Protein AF-A0A8T2SNK1-F1 (afdb_monomer)

Nearest PDB structures (foldseek):
  3zx2-assembly2_D  TM=5.899E-01  e=2.547E-01  Rattus norvegicus
  8pk6-assembly1_A  TM=2.567E-01  e=1.407E+00  Homo sapiens

Foldseek 3Di:
DPPPLQQAFLQAEEEAEDEQFDADPVRHFDADPVRHTHGDDLVRVLVSVLVVLVVQLVPDDPSHPHAHEYAYEYEDLVRCVPDPVLVVNLVSLVVVCVVCVPRHHYDSPQRYAYAYPVDVVSCCSVVVVVVVVSVV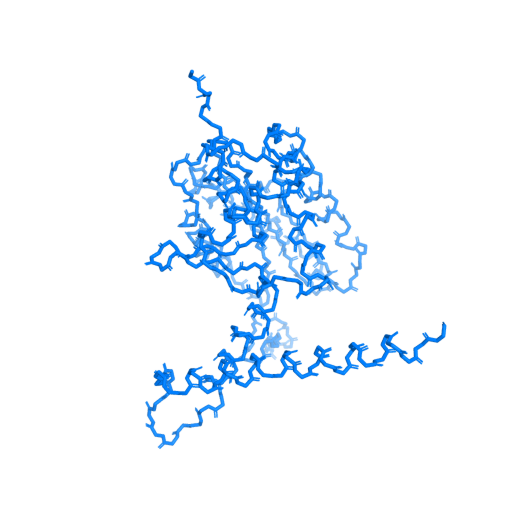SVVPDDPVVVLLVVLLVVLVVCVVVVVDDQKDALVVSVVVQCVPPVNNDDPVCSVSSVSNCCSVVCWPADPVRRMIRRCSVCCVCQVVVVVVVVLVPPDDDPPCRPDDDPVNSVVSVVVVVVVVVVVVVVVVVVVVVDD

Sequence (275 aa):
MLPDMCNRAISPLFLFVWCPFRLDNAGRIITGENGRRVLKTKDEFSGDLRYWLRFVASKASPSESFKPKVFLAITRKDLLCNHNISMWLRSDLEKIHREFKDHVELDVEKGVFEVNATRPKSMALLTSYIFSVARTILDAAPLESKICEKVRRFLETSSSLHQVPPIIHKQELQRILSTEESLLLPRDTFDAVAKCLVNSGDIIFYVSVELVVRDVQWFGNKIMGDLLHFNVQCDASDGSKGVFTAVDLAKLLEEHVNQRKTSLRSMFIRRELSP

Organism: Ceratopteris richardii (NCBI:txid49495)

pLDDT: mean 77.5, std 15.72, range [27.5, 97.12]

Radius of gyration: 23.53 Å; Cα contacts (8 Å, |Δi|>4): 261; chains: 1; bounding box: 63×48×64 Å

Mean predicted aligned error: 11.84 Å

Secondary structure (DSSP, 8-state):
----TT--PPPPEEEEEE-SB-B-TTSPBPB-TTSPBPBPPHHHHHHHHHHHHHHHHHHS-TT-SSPPEEEEEE--GGGSTT--HHHHTHHHHHHHHHHHTTT-EE-TTTSEEE--TT-HHHHHHHHHHHHHHHHHHHHT--TTHHHHHHHHHHHHHHHHTT-S-SEEEHHHHHHHHHH-TTT---GGGHHHHHHHHHHTTS-EEEGGGTEEE--HHHIIIIIIHHHHHHHHHS-TTSS-TTPPPHHHHHHHHHHHHHHHHHHHHHHHHHHHT--

Structure (mmCIF, N/CA/C/O backbone):
data_AF-A0A8T2SNK1-F1
#
_entry.id   AF-A0A8T2SNK1-F1
#
loop_
_atom_site.group_PDB
_atom_site.id
_atom_site.type_symbol
_atom_site.label_atom_id
_atom_site.label_alt_id
_atom_site.label_comp_id
_atom_site.label_asym_id
_atom_site.label_entity_id
_atom_site.label_seq_id
_atom_site.pdbx_PDB_ins_code
_atom_site.Cartn_x
_atom_site.Cartn_y
_atom_site.Cartn_z
_atom_site.occupancy
_atom_site.B_iso_or_equiv
_atom_site.auth_seq_id
_atom_site.auth_comp_id
_atom_site.auth_asym_i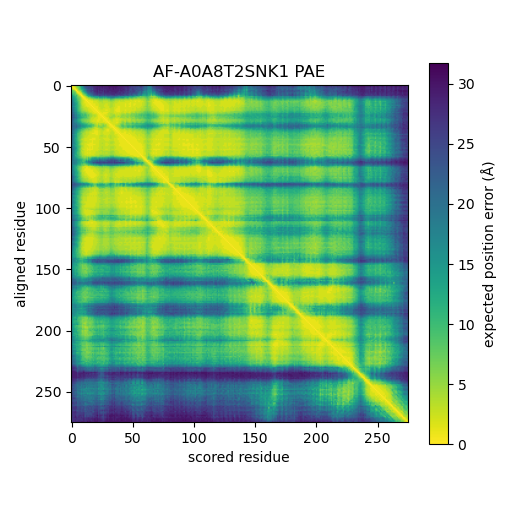d
_atom_site.auth_atom_id
_atom_site.pdbx_PDB_model_num
ATOM 1 N N . MET A 1 1 ? -34.699 3.102 12.367 1.00 27.50 1 MET A N 1
ATOM 2 C CA . MET A 1 1 ? -33.919 2.558 11.237 1.00 27.50 1 MET A CA 1
ATOM 3 C C . MET A 1 1 ? -32.677 3.414 11.096 1.00 27.50 1 MET A C 1
ATOM 5 O O . MET A 1 1 ? -32.784 4.537 10.623 1.00 27.50 1 MET A O 1
ATOM 9 N N . LEU A 1 2 ? -31.543 2.947 11.616 1.00 30.16 2 LEU A N 1
ATOM 10 C CA . LEU A 1 2 ? -30.260 3.596 11.357 1.00 30.16 2 LEU A CA 1
ATOM 11 C C . LEU A 1 2 ? -29.881 3.251 9.909 1.00 30.16 2 LEU A C 1
ATOM 13 O O . LEU A 1 2 ? -29.998 2.076 9.547 1.00 30.16 2 LEU A O 1
ATOM 17 N N . PRO A 1 3 ? -29.521 4.228 9.056 1.00 33.16 3 PRO A N 1
ATOM 18 C CA . PRO A 1 3 ? -28.999 3.912 7.733 1.00 33.16 3 PRO A CA 1
ATOM 19 C C . PRO A 1 3 ? -27.762 3.029 7.900 1.00 33.16 3 PRO A C 1
ATOM 21 O O . PRO A 1 3 ? -27.127 3.056 8.941 1.00 33.16 3 PRO A O 1
ATOM 24 N N . ASP A 1 4 ? -27.451 2.222 6.900 1.00 37.41 4 ASP A N 1
ATOM 25 C CA . ASP A 1 4 ? -26.331 1.281 6.866 1.00 37.41 4 ASP A CA 1
ATOM 26 C C . ASP A 1 4 ? -24.973 2.007 7.081 1.00 37.41 4 ASP A C 1
ATOM 28 O O . ASP A 1 4 ? -24.289 2.399 6.133 1.00 37.41 4 ASP A O 1
ATOM 32 N N . MET A 1 5 ? -24.624 2.274 8.352 1.00 39.91 5 MET A N 1
ATOM 33 C CA . MET A 1 5 ? -23.594 3.240 8.798 1.00 39.91 5 MET A CA 1
ATOM 34 C C . MET A 1 5 ? -22.154 2.787 8.501 1.00 39.91 5 MET A C 1
ATOM 36 O O . MET A 1 5 ? -21.199 3.518 8.748 1.00 39.91 5 MET A O 1
ATOM 40 N N . CYS A 1 6 ? -21.978 1.579 7.960 1.00 40.00 6 CYS A N 1
ATOM 41 C CA . CYS A 1 6 ? -20.679 0.943 7.725 1.00 40.00 6 CYS A CA 1
ATOM 42 C C . CYS A 1 6 ? -20.370 0.638 6.263 1.00 40.00 6 CYS A C 1
ATOM 44 O O . CYS A 1 6 ? -19.358 -0.020 5.990 1.00 40.00 6 CYS A O 1
ATOM 46 N N . ASN A 1 7 ? -21.232 1.058 5.336 1.00 40.38 7 ASN A N 1
ATOM 47 C CA . ASN A 1 7 ? -21.134 0.626 3.943 1.00 40.38 7 ASN A CA 1
ATOM 48 C C . ASN A 1 7 ? -20.358 1.587 3.028 1.00 40.38 7 ASN A C 1
ATOM 50 O O . ASN A 1 7 ? -20.244 1.356 1.825 1.00 40.38 7 ASN A O 1
ATOM 54 N N . ARG A 1 8 ? -19.776 2.653 3.590 1.00 50.19 8 ARG A N 1
ATOM 55 C CA . ARG A 1 8 ? -18.857 3.545 2.870 1.00 50.19 8 ARG A CA 1
ATOM 56 C C . ARG A 1 8 ? -17.451 3.410 3.434 1.00 50.19 8 ARG A C 1
ATOM 58 O O . ARG A 1 8 ? -16.983 4.254 4.192 1.00 50.19 8 ARG A O 1
ATOM 65 N N . ALA A 1 9 ? -16.800 2.308 3.079 1.00 54.44 9 ALA A N 1
ATOM 66 C CA . ALA A 1 9 ? -15.366 2.172 3.262 1.00 54.44 9 ALA A CA 1
ATOM 67 C C . ALA A 1 9 ? -14.635 3.252 2.450 1.00 54.44 9 ALA A C 1
ATOM 69 O O . ALA A 1 9 ? -14.995 3.545 1.309 1.00 54.44 9 ALA A O 1
ATOM 70 N N . ILE A 1 10 ? -13.618 3.856 3.060 1.00 63.34 10 ILE A N 1
ATOM 71 C CA . ILE A 1 10 ? -12.670 4.743 2.387 1.00 63.34 10 ILE A CA 1
ATOM 72 C C . ILE A 1 10 ? -11.923 3.890 1.362 1.00 63.34 10 ILE A C 1
ATOM 74 O O . ILE A 1 10 ? -11.318 2.887 1.730 1.00 63.34 10 ILE A O 1
ATOM 78 N N . SER A 1 11 ? -11.966 4.283 0.087 1.00 71.94 11 SER A N 1
ATOM 79 C CA . SER A 1 11 ? -11.238 3.582 -0.974 1.00 71.94 11 SER A CA 1
ATOM 80 C C . SER A 1 11 ? -9.748 3.503 -0.616 1.00 71.94 11 SER A C 1
ATOM 82 O O . SER A 1 11 ? -9.101 4.554 -0.539 1.00 71.94 11 SER A O 1
ATOM 84 N N . PRO A 1 12 ? -9.171 2.303 -0.426 1.00 79.12 12 PRO A N 1
ATOM 85 C CA . PRO A 1 12 ? -7.768 2.187 -0.071 1.00 79.12 12 PRO A CA 1
ATOM 86 C C . PRO A 1 12 ? -6.890 2.655 -1.235 1.00 79.12 12 PRO A C 1
ATOM 88 O O . PRO A 1 12 ? -7.201 2.429 -2.411 1.00 79.12 12 PRO A O 1
ATOM 91 N N . LEU A 1 13 ? -5.794 3.330 -0.890 1.00 86.56 13 LEU A N 1
ATOM 92 C CA . LEU A 1 13 ? -4.789 3.806 -1.833 1.00 86.56 13 LEU A CA 1
ATOM 93 C C . LEU A 1 13 ? -3.578 2.881 -1.790 1.00 86.56 13 LEU A C 1
ATOM 95 O O . LEU A 1 13 ? -3.013 2.646 -0.723 1.00 86.56 13 LEU A O 1
ATOM 99 N N . PHE A 1 14 ? -3.137 2.417 -2.951 1.00 89.94 14 PHE A N 1
ATOM 100 C CA . PHE A 1 14 ? -1.938 1.604 -3.077 1.00 89.94 14 PHE A CA 1
ATOM 101 C C . PHE A 1 14 ? -0.948 2.229 -4.061 1.00 89.94 14 PHE A C 1
ATOM 103 O O . PHE A 1 14 ? -1.326 2.775 -5.097 1.00 89.94 14 PHE A O 1
ATOM 110 N N . LEU A 1 15 ? 0.343 2.115 -3.749 1.00 93.00 15 LEU A N 1
ATOM 111 C CA . LEU A 1 15 ? 1.436 2.564 -4.607 1.00 93.00 15 LEU A CA 1
ATOM 112 C C . LEU A 1 15 ? 2.274 1.358 -5.033 1.00 93.00 15 LEU A C 1
ATOM 114 O O . LEU A 1 15 ? 2.971 0.758 -4.216 1.00 93.00 15 LEU A O 1
ATOM 118 N N . PHE A 1 16 ? 2.230 1.023 -6.318 1.00 94.62 16 PHE A N 1
ATOM 119 C CA . PHE A 1 16 ? 3.108 0.029 -6.911 1.00 94.62 16 PHE A CA 1
ATOM 120 C C . PHE A 1 16 ? 4.428 0.692 -7.306 1.00 94.62 16 PHE A C 1
ATOM 122 O O . PHE A 1 16 ? 4.487 1.516 -8.220 1.00 94.62 16 PHE A O 1
ATOM 129 N N . VAL A 1 17 ? 5.494 0.346 -6.590 1.00 94.19 17 VAL A N 1
ATOM 130 C CA . VAL A 1 17 ? 6.840 0.870 -6.830 1.00 94.19 17 VAL A CA 1
ATOM 131 C C . VAL A 1 17 ? 7.615 -0.144 -7.656 1.00 94.19 17 VAL A C 1
ATOM 133 O O . VAL A 1 17 ? 7.886 -1.252 -7.197 1.00 94.19 17 VAL A O 1
ATOM 136 N N . TRP A 1 18 ? 7.999 0.239 -8.869 1.00 94.81 18 TRP A N 1
ATOM 137 C CA . TRP A 1 18 ? 8.680 -0.648 -9.801 1.00 94.81 18 TRP A CA 1
ATOM 138 C C . TRP A 1 18 ? 10.069 -0.127 -10.165 1.00 94.81 18 TRP A C 1
ATOM 140 O O . TRP A 1 18 ? 10.272 1.063 -10.419 1.00 94.81 18 TRP A O 1
ATOM 150 N N . CYS A 1 19 ? 11.053 -1.026 -10.182 1.00 93.06 19 CYS A N 1
ATOM 151 C CA . CYS A 1 19 ? 12.404 -0.744 -10.654 1.00 93.06 19 CYS A CA 1
ATOM 152 C C . CYS A 1 19 ? 12.578 -1.348 -12.056 1.00 93.06 19 CYS A C 1
ATOM 154 O O . CYS A 1 19 ? 12.394 -2.559 -12.202 1.00 93.06 19 CYS A O 1
ATOM 156 N N . PRO A 1 20 ? 12.976 -0.552 -13.066 1.00 93.69 20 PRO A N 1
ATOM 157 C CA . PRO A 1 20 ? 13.154 -1.035 -14.434 1.00 93.69 20 PRO A CA 1
ATOM 158 C C . PRO A 1 20 ? 14.404 -1.895 -14.628 1.00 93.69 20 PRO A C 1
ATOM 160 O O . PRO A 1 20 ? 14.591 -2.461 -15.699 1.00 93.69 20 PRO A O 1
ATOM 163 N N . PHE A 1 21 ? 15.275 -1.996 -13.625 1.00 93.62 21 PHE A N 1
ATOM 164 C CA . PHE A 1 21 ? 16.519 -2.754 -13.703 1.00 93.62 21 PHE A CA 1
ATOM 165 C C . PHE A 1 21 ? 16.375 -4.128 -13.052 1.00 93.62 21 PHE A C 1
ATOM 167 O O . PHE A 1 21 ? 15.699 -4.273 -12.029 1.00 93.62 21 PHE A O 1
ATOM 174 N N . ARG A 1 22 ? 17.059 -5.133 -13.606 1.00 94.25 22 ARG A N 1
ATOM 175 C CA . ARG A 1 22 ? 17.221 -6.423 -12.929 1.00 94.25 22 ARG A CA 1
ATOM 176 C C . ARG A 1 22 ? 18.158 -6.273 -11.735 1.00 94.25 22 ARG A C 1
ATOM 178 O O . ARG A 1 22 ? 19.159 -5.557 -11.813 1.00 94.25 22 ARG A O 1
ATOM 185 N N . LEU A 1 23 ? 17.815 -6.950 -10.644 1.00 92.44 23 LEU A N 1
ATOM 186 C CA . LEU A 1 23 ? 18.571 -6.940 -9.397 1.00 92.44 23 LEU A CA 1
ATOM 187 C C . LEU A 1 23 ? 19.158 -8.329 -9.130 1.00 92.44 23 LEU A C 1
ATOM 189 O O . LEU A 1 23 ? 18.532 -9.330 -9.472 1.00 92.44 23 LEU A O 1
ATOM 193 N N . ASP A 1 24 ? 20.348 -8.380 -8.537 1.00 90.94 24 ASP A N 1
ATOM 194 C CA . ASP A 1 24 ? 20.919 -9.612 -7.994 1.00 90.94 24 ASP A CA 1
ATOM 195 C C . ASP A 1 24 ? 20.267 -9.985 -6.647 1.00 90.94 24 ASP A C 1
ATOM 197 O O . ASP A 1 24 ? 19.436 -9.248 -6.108 1.00 90.94 24 ASP A O 1
ATOM 201 N N . ASN A 1 25 ? 20.673 -11.117 -6.066 1.00 85.75 25 ASN A N 1
ATOM 202 C CA . ASN A 1 25 ? 20.153 -11.588 -4.775 1.00 85.75 25 ASN A CA 1
ATOM 203 C C . ASN A 1 25 ? 20.442 -10.628 -3.604 1.00 85.75 25 ASN A C 1
ATOM 205 O O . ASN A 1 25 ? 19.800 -10.726 -2.563 1.00 85.75 25 ASN A O 1
ATOM 209 N N . ALA A 1 26 ? 21.393 -9.705 -3.762 1.00 86.94 26 ALA A N 1
ATOM 210 C CA . ALA A 1 26 ? 21.715 -8.670 -2.783 1.00 86.94 26 ALA A CA 1
ATOM 211 C C . ALA A 1 26 ? 20.980 -7.342 -3.06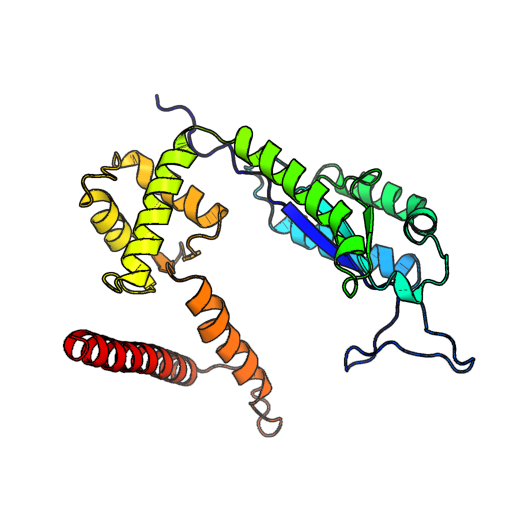5 1.00 86.94 26 ALA A C 1
ATOM 213 O O . ALA A 1 26 ? 21.247 -6.336 -2.408 1.00 86.94 26 ALA A O 1
ATOM 214 N N . GLY A 1 27 ? 20.076 -7.307 -4.051 1.00 85.81 27 GLY A N 1
ATOM 215 C CA . GLY A 1 27 ? 19.309 -6.118 -4.423 1.00 85.81 27 GLY A CA 1
ATOM 216 C C . GLY A 1 27 ? 20.093 -5.087 -5.242 1.00 85.81 27 GLY A C 1
ATOM 217 O O . GLY A 1 27 ? 19.653 -3.942 -5.381 1.00 85.81 27 GLY A O 1
ATOM 218 N N . ARG A 1 28 ? 21.255 -5.448 -5.796 1.00 89.94 28 ARG A N 1
ATOM 219 C CA . ARG A 1 28 ? 22.102 -4.549 -6.597 1.00 89.94 28 ARG A CA 1
ATOM 220 C C . ARG A 1 28 ? 21.751 -4.662 -8.073 1.00 89.94 28 ARG A C 1
ATOM 222 O O . ARG A 1 28 ? 21.433 -5.740 -8.558 1.00 89.94 28 ARG A O 1
ATOM 229 N N . ILE A 1 29 ? 21.840 -3.552 -8.809 1.00 92.19 29 ILE A N 1
ATOM 230 C CA . ILE A 1 29 ? 21.554 -3.547 -10.250 1.00 92.19 29 ILE A CA 1
ATOM 231 C C . ILE A 1 29 ? 22.574 -4.409 -10.997 1.00 92.19 29 ILE A C 1
ATOM 233 O O . ILE A 1 29 ? 23.779 -4.161 -10.918 1.00 92.19 29 ILE A O 1
ATOM 237 N N . ILE A 1 30 ? 22.073 -5.362 -11.780 1.00 93.00 30 ILE A N 1
ATOM 238 C CA . ILE A 1 30 ? 22.888 -6.206 -12.650 1.00 93.00 30 ILE A CA 1
ATOM 239 C C . ILE A 1 30 ? 23.413 -5.377 -13.824 1.00 93.00 30 ILE A C 1
ATOM 241 O O . ILE A 1 30 ? 22.677 -4.622 -14.467 1.00 93.00 30 ILE A O 1
ATOM 245 N N . THR A 1 31 ? 24.697 -5.553 -14.122 1.00 91.88 31 THR A N 1
ATOM 246 C CA . THR A 1 31 ? 25.372 -4.967 -15.284 1.00 91.88 31 THR A CA 1
ATOM 247 C C . THR A 1 31 ? 25.779 -6.099 -16.221 1.00 91.88 31 THR A C 1
ATOM 249 O O . THR A 1 31 ? 26.343 -7.090 -15.768 1.00 91.88 31 THR A O 1
ATOM 252 N N . GLY A 1 32 ? 25.431 -5.986 -17.502 1.00 87.75 32 GLY A N 1
ATOM 253 C CA . GLY A 1 32 ? 25.785 -6.968 -18.523 1.00 87.75 32 GLY A CA 1
ATOM 254 C C . GLY A 1 32 ? 27.250 -6.863 -18.945 1.00 87.75 32 GLY A C 1
ATOM 255 O O . GLY A 1 32 ? 27.949 -5.914 -18.590 1.00 87.75 32 GLY A O 1
ATOM 256 N N . GLU A 1 33 ? 27.698 -7.811 -19.765 1.00 84.38 33 GLU A N 1
ATOM 257 C CA . GLU A 1 33 ? 29.084 -7.900 -20.259 1.00 84.38 33 GLU A CA 1
ATOM 258 C C . GLU A 1 33 ? 29.540 -6.646 -21.022 1.00 84.38 33 GLU A C 1
ATOM 260 O O . GLU A 1 33 ? 30.711 -6.284 -21.011 1.00 84.38 33 GLU A O 1
ATOM 265 N N . ASN A 1 34 ? 28.597 -5.922 -21.628 1.00 85.38 34 ASN A N 1
ATOM 266 C CA . ASN A 1 34 ? 28.836 -4.656 -22.321 1.00 85.38 34 ASN A CA 1
ATOM 267 C C . ASN A 1 34 ? 28.943 -3.433 -21.382 1.00 85.38 34 ASN A C 1
ATOM 269 O O . ASN A 1 34 ? 28.905 -2.295 -21.855 1.00 85.38 34 ASN A O 1
ATOM 273 N N . GLY A 1 35 ? 28.987 -3.641 -20.063 1.00 84.75 35 GLY A N 1
ATOM 274 C CA . GLY A 1 35 ? 29.033 -2.578 -19.056 1.00 84.75 35 GLY A CA 1
ATOM 275 C C . GLY A 1 35 ? 27.718 -1.807 -18.882 1.00 84.75 35 GLY A C 1
ATOM 276 O O . GLY A 1 35 ? 27.666 -0.849 -18.107 1.00 84.75 35 GLY A O 1
ATOM 277 N N . ARG A 1 36 ? 26.637 -2.192 -19.578 1.00 86.19 36 ARG A N 1
ATOM 278 C CA . ARG A 1 36 ? 25.320 -1.547 -19.460 1.00 86.19 36 ARG A CA 1
ATOM 279 C C . ARG A 1 36 ? 24.462 -2.250 -18.420 1.00 86.19 36 ARG A C 1
ATOM 281 O O . ARG A 1 36 ? 24.477 -3.470 -18.289 1.00 86.19 36 ARG A O 1
ATOM 288 N N . ARG A 1 37 ? 23.659 -1.471 -17.698 1.00 90.50 37 ARG A N 1
ATOM 289 C CA . ARG A 1 37 ? 22.681 -2.003 -16.741 1.00 90.50 37 ARG A CA 1
ATOM 290 C C . ARG A 1 37 ? 21.615 -2.807 -17.475 1.00 90.50 37 ARG A C 1
ATOM 292 O O . ARG A 1 37 ? 21.106 -2.362 -18.503 1.00 90.50 37 ARG A O 1
ATOM 299 N N . VAL A 1 38 ? 21.261 -3.963 -16.929 1.00 92.50 38 VAL A N 1
ATOM 300 C CA . VAL A 1 38 ? 20.269 -4.855 -17.533 1.00 92.50 38 VAL A CA 1
ATOM 301 C C . VAL A 1 38 ? 18.866 -4.371 -17.174 1.00 92.50 38 VAL A C 1
ATOM 303 O O . VAL A 1 38 ? 18.501 -4.315 -15.998 1.00 92.50 38 VAL A O 1
ATOM 306 N N . LEU A 1 39 ? 18.085 -4.016 -18.194 1.00 91.75 39 LEU A N 1
ATOM 307 C CA . LEU A 1 39 ? 16.683 -3.634 -18.046 1.00 91.75 39 LEU A CA 1
ATOM 308 C C . LEU A 1 39 ? 15.784 -4.872 -18.009 1.00 91.75 39 LEU A C 1
ATOM 310 O O . LEU A 1 39 ? 16.045 -5.867 -18.687 1.00 91.75 39 LEU A O 1
ATOM 314 N N . LYS A 1 40 ? 14.707 -4.786 -17.232 1.00 94.50 40 LYS A N 1
ATOM 315 C CA . LYS A 1 40 ? 13.579 -5.710 -17.309 1.00 94.50 40 LYS A CA 1
ATOM 316 C C . LYS A 1 40 ? 12.846 -5.519 -18.635 1.00 94.50 40 LYS A C 1
ATOM 318 O O . LYS A 1 40 ? 12.771 -4.415 -19.171 1.00 94.50 40 LYS A O 1
ATOM 323 N N . THR A 1 41 ? 12.284 -6.602 -19.141 1.00 94.06 41 THR A N 1
ATOM 324 C CA . THR A 1 41 ? 11.413 -6.626 -20.318 1.00 94.06 41 THR A CA 1
ATOM 325 C C . THR A 1 41 ? 9.999 -6.127 -19.992 1.00 94.06 41 THR A C 1
ATOM 327 O O . THR A 1 41 ? 9.609 -6.012 -18.826 1.00 94.06 41 THR A O 1
ATOM 330 N N . LYS A 1 42 ? 9.200 -5.858 -21.034 1.00 94.25 42 LYS A N 1
ATOM 331 C CA . LYS A 1 42 ? 7.762 -5.555 -20.899 1.00 94.25 42 LYS A CA 1
ATOM 332 C C . LYS A 1 42 ? 6.980 -6.705 -20.270 1.00 94.25 42 LYS A C 1
ATOM 334 O O . LYS A 1 42 ? 6.049 -6.460 -19.505 1.00 94.25 42 LYS A O 1
ATOM 339 N N . ASP A 1 43 ? 7.372 -7.941 -20.570 1.00 95.50 43 ASP A N 1
ATOM 340 C CA . ASP A 1 43 ? 6.735 -9.135 -20.018 1.00 95.50 43 ASP A CA 1
ATOM 341 C C . ASP A 1 43 ? 7.010 -9.260 -18.520 1.00 95.50 43 ASP A C 1
ATOM 343 O O . ASP A 1 43 ? 6.082 -9.507 -17.753 1.00 95.50 43 ASP A O 1
ATOM 347 N N . GLU A 1 44 ? 8.246 -8.991 -18.083 1.00 96.19 44 GLU A N 1
ATOM 348 C CA . GLU A 1 44 ? 8.593 -8.919 -16.657 1.00 96.19 44 GLU A CA 1
ATOM 349 C C . GLU A 1 44 ? 7.791 -7.824 -15.941 1.00 96.19 44 GLU A C 1
ATOM 351 O O . GLU A 1 44 ? 7.179 -8.093 -14.911 1.00 96.19 44 GLU A O 1
ATOM 356 N N . PHE A 1 45 ? 7.722 -6.611 -16.506 1.00 95.44 45 PHE A N 1
ATOM 357 C CA . PHE A 1 45 ? 6.875 -5.541 -15.962 1.00 95.44 45 PHE A CA 1
ATOM 358 C C . PHE A 1 45 ? 5.414 -5.985 -15.824 1.00 95.44 45 PHE A C 1
ATOM 360 O O . PHE A 1 45 ? 4.794 -5.820 -14.773 1.00 95.44 45 PHE A O 1
ATOM 367 N N . SER A 1 46 ? 4.863 -6.557 -16.893 1.00 96.31 46 SER A N 1
ATOM 368 C CA . SER A 1 46 ? 3.462 -6.951 -16.945 1.00 96.31 46 SER A CA 1
ATOM 369 C C . SER A 1 46 ? 3.155 -8.095 -15.980 1.00 96.31 46 SER A C 1
ATOM 371 O O . SER A 1 46 ? 2.078 -8.121 -15.387 1.00 96.31 46 SER A O 1
ATOM 373 N N . GLY A 1 47 ? 4.083 -9.037 -15.815 1.00 97.12 47 GLY A N 1
ATOM 374 C CA . GLY A 1 47 ? 3.997 -10.109 -14.828 1.00 97.12 47 GLY A CA 1
ATOM 375 C C . GLY A 1 47 ? 3.989 -9.567 -13.401 1.00 97.12 47 GLY A C 1
ATOM 376 O O . GLY 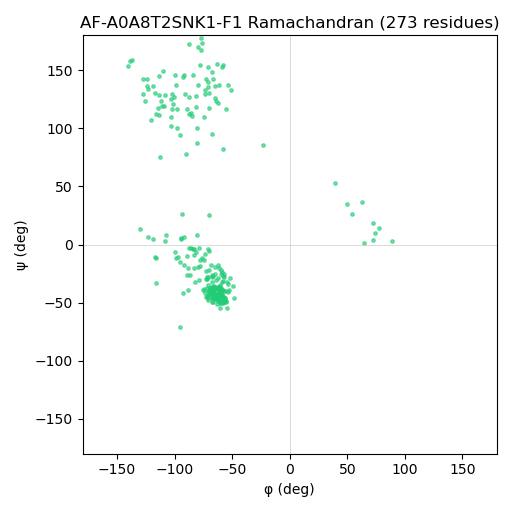A 1 47 ? 3.062 -9.873 -12.647 1.00 97.12 47 GLY A O 1
ATOM 377 N N . ASP A 1 48 ? 4.959 -8.707 -13.071 1.00 95.69 48 ASP A N 1
ATOM 378 C CA . ASP A 1 48 ? 5.084 -8.067 -11.755 1.00 95.69 48 ASP A CA 1
ATOM 379 C C . ASP A 1 48 ? 3.804 -7.289 -11.398 1.00 95.69 48 ASP A C 1
ATOM 381 O O . ASP A 1 48 ? 3.227 -7.473 -10.320 1.00 95.69 48 ASP A O 1
ATOM 385 N N . LEU A 1 49 ? 3.318 -6.449 -12.322 1.00 96.06 49 LEU A N 1
ATOM 386 C CA . LEU A 1 49 ? 2.130 -5.627 -12.096 1.00 96.06 49 LEU A CA 1
ATOM 387 C C . LEU A 1 49 ? 0.868 -6.487 -11.956 1.00 96.06 49 LEU A C 1
ATOM 389 O O . LEU A 1 49 ? 0.108 -6.289 -11.012 1.00 96.06 49 LEU A O 1
ATOM 393 N N . ARG A 1 50 ? 0.639 -7.475 -12.832 1.00 97.06 50 ARG A N 1
ATOM 394 C CA . ARG A 1 50 ? -0.528 -8.373 -12.718 1.00 97.06 50 ARG A CA 1
ATOM 395 C C . ARG A 1 50 ? -0.541 -9.134 -11.403 1.00 97.06 50 ARG A C 1
ATOM 397 O O . ARG A 1 50 ? -1.597 -9.256 -10.786 1.00 97.06 50 ARG A O 1
ATOM 404 N N . TYR A 1 51 ? 0.607 -9.666 -10.991 1.00 96.31 51 TYR A N 1
ATOM 405 C CA . TYR A 1 51 ? 0.727 -10.374 -9.721 1.00 96.31 51 TYR A CA 1
ATOM 406 C C . TYR A 1 51 ? 0.289 -9.476 -8.562 1.00 96.31 51 TYR A C 1
ATOM 408 O O . TYR A 1 51 ? -0.558 -9.857 -7.752 1.00 96.31 51 TYR A O 1
ATOM 416 N N . TRP A 1 52 ? 0.801 -8.249 -8.531 1.00 95.25 52 TRP A N 1
ATOM 417 C CA . TRP A 1 52 ? 0.489 -7.306 -7.470 1.00 95.25 52 TRP A CA 1
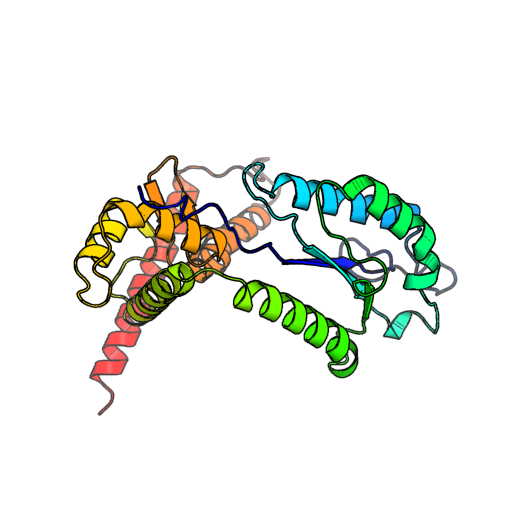ATOM 418 C C . TRP A 1 52 ? -0.968 -6.815 -7.516 1.00 95.25 52 TRP A C 1
ATOM 420 O O . TRP A 1 52 ? -1.618 -6.736 -6.477 1.00 95.25 52 TRP A O 1
ATOM 430 N N . LEU A 1 53 ? -1.538 -6.573 -8.701 1.00 94.56 53 LEU A N 1
ATOM 431 C CA . LEU A 1 53 ? -2.953 -6.203 -8.840 1.00 94.56 53 LEU A CA 1
ATOM 432 C C . LEU A 1 53 ? -3.898 -7.331 -8.410 1.00 94.56 53 LEU A C 1
ATOM 434 O O . LEU A 1 53 ? -4.920 -7.049 -7.789 1.00 94.56 53 LEU A O 1
ATOM 438 N N . ARG A 1 54 ? -3.557 -8.604 -8.666 1.00 94.88 54 ARG A N 1
ATOM 439 C CA . ARG A 1 54 ? -4.310 -9.753 -8.121 1.00 94.88 54 ARG A CA 1
ATOM 440 C C . ARG A 1 54 ? -4.275 -9.765 -6.600 1.00 94.88 54 ARG A C 1
ATOM 442 O O . ARG A 1 54 ? -5.305 -9.999 -5.975 1.00 94.88 54 ARG A O 1
ATOM 449 N N . PHE A 1 55 ? -3.114 -9.482 -6.010 1.00 91.44 55 PHE A N 1
ATOM 450 C CA . PHE A 1 55 ? -2.998 -9.350 -4.563 1.00 91.44 55 PHE A CA 1
ATOM 451 C C . PHE A 1 55 ? -3.893 -8.220 -4.035 1.00 91.44 55 PHE A C 1
ATOM 453 O O . PHE A 1 55 ? -4.703 -8.474 -3.148 1.00 91.44 55 PHE A O 1
ATOM 460 N N . VAL A 1 56 ? -3.827 -7.015 -4.610 1.00 90.19 56 VAL A N 1
ATOM 461 C CA . VAL A 1 56 ? -4.679 -5.884 -4.198 1.00 90.19 56 VAL A CA 1
ATOM 462 C C . VAL A 1 56 ? -6.166 -6.220 -4.340 1.00 90.19 56 VAL A C 1
ATOM 464 O O . VAL A 1 56 ? -6.923 -6.041 -3.389 1.00 90.19 56 VAL A O 1
ATOM 467 N N . ALA A 1 57 ? -6.576 -6.783 -5.479 1.00 89.06 57 ALA A N 1
ATOM 468 C CA . ALA A 1 57 ? -7.954 -7.210 -5.711 1.00 89.06 57 ALA A CA 1
ATOM 469 C C . ALA A 1 57 ? -8.421 -8.262 -4.689 1.00 89.06 57 ALA A C 1
ATOM 471 O O . ALA A 1 57 ? -9.554 -8.200 -4.231 1.00 89.06 57 ALA A O 1
ATOM 472 N N . SER A 1 58 ? -7.545 -9.186 -4.271 1.00 85.50 58 SER A N 1
ATOM 473 C CA . SER A 1 58 ? -7.867 -10.195 -3.246 1.00 85.50 58 SER A CA 1
ATOM 474 C C . SER A 1 58 ? -8.065 -9.621 -1.839 1.00 85.50 58 SER A C 1
ATOM 476 O O . SER A 1 58 ? -8.605 -10.302 -0.969 1.00 85.50 58 SER A O 1
ATOM 478 N N . LYS A 1 59 ? -7.588 -8.395 -1.593 1.00 75.56 59 LYS A N 1
ATOM 479 C CA . LYS A 1 59 ? -7.748 -7.686 -0.317 1.00 75.56 59 LYS A CA 1
ATOM 480 C C . LYS A 1 59 ? -8.922 -6.711 -0.325 1.00 75.56 59 LYS A C 1
ATOM 482 O O . LYS A 1 59 ? -9.291 -6.234 0.742 1.00 75.56 59 LYS A O 1
ATOM 487 N N . ALA A 1 60 ? -9.508 -6.436 -1.489 1.00 71.06 60 ALA A N 1
ATOM 488 C CA . ALA A 1 60 ? -10.738 -5.667 -1.585 1.00 71.06 60 ALA A CA 1
ATOM 489 C C . ALA A 1 60 ? -11.905 -6.498 -1.035 1.00 71.06 60 ALA A C 1
ATOM 491 O O . ALA A 1 60 ? -12.077 -7.659 -1.415 1.00 71.06 60 ALA A O 1
ATOM 492 N N . SER A 1 61 ? -12.712 -5.923 -0.141 1.00 62.53 61 SER A N 1
ATOM 493 C CA . SER A 1 61 ? -13.909 -6.615 0.334 1.00 62.53 61 SER A CA 1
ATOM 494 C C . SER A 1 61 ? -14.985 -6.604 -0.763 1.00 62.53 61 SER A C 1
ATOM 496 O O . SER A 1 61 ? -15.288 -5.534 -1.291 1.00 62.53 61 SER A O 1
ATOM 498 N N . PRO A 1 62 ? -15.641 -7.739 -1.075 1.00 53.25 62 PRO A N 1
ATOM 499 C CA . PRO A 1 62 ? -16.742 -7.790 -2.045 1.00 53.25 62 PRO A CA 1
ATOM 500 C C . PRO A 1 62 ? -17.934 -6.893 -1.680 1.00 53.25 62 PRO A C 1
ATOM 502 O O . PRO A 1 62 ? -18.742 -6.557 -2.539 1.00 53.25 62 PRO A O 1
ATOM 505 N N . SER A 1 63 ? -18.064 -6.538 -0.397 1.00 52.59 63 SER A N 1
ATOM 506 C CA . SER A 1 63 ? -19.131 -5.679 0.121 1.00 52.59 63 SER A CA 1
ATOM 507 C C . SER A 1 63 ? -18.845 -4.184 -0.044 1.00 52.59 63 SER A C 1
ATOM 509 O O . SER A 1 63 ? -19.702 -3.367 0.280 1.00 52.59 63 SER A O 1
ATOM 511 N N . GLU A 1 64 ? -17.630 -3.803 -0.444 1.00 57.25 64 GLU A N 1
ATOM 512 C CA . GLU A 1 64 ? -17.237 -2.401 -0.549 1.00 57.25 64 GLU A CA 1
ATOM 513 C C . GLU A 1 64 ? -17.605 -1.841 -1.922 1.00 57.25 64 GLU A C 1
ATOM 515 O O . GLU A 1 64 ? -17.257 -2.376 -2.969 1.00 57.25 64 GLU A O 1
ATOM 520 N N . SER A 1 65 ? -18.324 -0.721 -1.908 1.00 59.66 65 SER A N 1
ATOM 521 C CA . SER A 1 65 ? -18.800 -0.023 -3.105 1.00 59.66 65 SER A CA 1
ATOM 522 C C . SER A 1 65 ? -17.682 0.660 -3.912 1.00 59.66 65 SER A C 1
ATOM 524 O O . SER A 1 65 ? -17.943 1.171 -5.001 1.00 59.66 65 SER A O 1
ATOM 526 N N . PHE A 1 66 ? -16.438 0.657 -3.417 1.00 69.62 66 PHE A N 1
ATOM 527 C CA . PHE A 1 66 ? -15.304 1.363 -4.011 1.00 69.62 66 PHE A CA 1
ATOM 528 C C . PHE A 1 66 ? -14.146 0.417 -4.332 1.00 69.62 66 PHE A C 1
ATOM 530 O O . PHE A 1 66 ? -13.736 -0.399 -3.511 1.00 69.62 66 PHE A O 1
ATOM 537 N N . LYS A 1 67 ? -13.590 0.561 -5.538 1.00 84.19 67 LYS A N 1
ATOM 538 C CA . LYS A 1 67 ? -12.423 -0.198 -6.000 1.00 84.19 67 LYS A CA 1
ATOM 539 C C . LYS A 1 67 ? -11.146 0.414 -5.415 1.00 84.19 67 LYS A C 1
ATOM 541 O O . LYS A 1 67 ? -11.014 1.635 -5.476 1.00 84.19 67 LYS A O 1
ATOM 546 N N . PRO A 1 68 ? -10.178 -0.385 -4.928 1.00 87.38 68 PRO A N 1
ATOM 547 C CA . PRO A 1 68 ? -8.866 0.124 -4.545 1.00 87.38 68 PRO A CA 1
ATOM 548 C C . PRO A 1 68 ? -8.237 0.965 -5.652 1.00 87.38 68 PRO A C 1
ATOM 550 O O . PRO A 1 68 ? -8.194 0.530 -6.805 1.00 87.38 68 PRO A O 1
ATOM 553 N N . LYS A 1 69 ? -7.706 2.137 -5.302 1.00 89.38 69 LYS A N 1
ATOM 554 C CA . LYS A 1 69 ? -6.991 2.999 -6.248 1.00 89.38 69 LYS A CA 1
ATOM 555 C C . LYS A 1 69 ? -5.510 2.659 -6.230 1.00 89.38 69 LYS A C 1
ATOM 557 O O . LYS A 1 69 ? -4.892 2.607 -5.166 1.00 89.38 69 LYS A O 1
ATOM 562 N N . VAL A 1 70 ? -4.940 2.450 -7.408 1.00 91.81 70 VAL A N 1
ATOM 563 C CA . VAL A 1 70 ? -3.540 2.075 -7.598 1.00 91.81 70 VAL A CA 1
ATOM 564 C C . VAL A 1 70 ? -2.810 3.161 -8.375 1.00 91.81 70 VAL A C 1
ATOM 566 O O . VAL A 1 70 ? -3.229 3.551 -9.464 1.00 91.81 70 VAL A O 1
ATOM 569 N N . PHE A 1 71 ? -1.664 3.580 -7.846 1.00 93.38 71 PHE A N 1
ATOM 570 C CA . PHE A 1 71 ? -0.693 4.430 -8.532 1.00 93.38 71 PHE A CA 1
ATOM 571 C C . PHE A 1 71 ? 0.566 3.628 -8.867 1.00 93.38 71 PHE A C 1
ATOM 573 O O . PHE A 1 71 ? 0.950 2.725 -8.124 1.00 93.38 71 PHE A O 1
ATOM 580 N N . LEU A 1 72 ? 1.242 3.983 -9.954 1.00 94.69 72 LEU A N 1
ATOM 581 C CA . LEU A 1 72 ? 2.495 3.384 -10.400 1.00 94.69 72 LEU A CA 1
ATOM 582 C C . LEU A 1 72 ? 3.635 4.400 -10.268 1.00 94.69 72 LEU A C 1
ATOM 584 O O . LEU A 1 72 ? 3.605 5.470 -10.872 1.00 94.69 72 LEU A O 1
ATOM 588 N N . ALA A 1 73 ? 4.683 4.034 -9.534 1.00 94.31 73 ALA A N 1
ATOM 589 C CA . ALA A 1 73 ? 5.937 4.776 -9.475 1.00 94.31 73 ALA A CA 1
ATOM 590 C C . ALA A 1 73 ? 7.076 3.958 -10.095 1.00 94.31 73 ALA A C 1
ATOM 592 O O . ALA A 1 73 ? 7.522 2.957 -9.536 1.00 94.31 73 ALA A O 1
ATOM 593 N N . ILE A 1 74 ? 7.583 4.413 -11.238 1.00 93.56 74 ILE A N 1
ATOM 594 C CA . ILE A 1 74 ? 8.778 3.885 -11.896 1.00 93.56 74 ILE A CA 1
ATOM 595 C C . ILE A 1 74 ? 9.992 4.590 -11.291 1.00 93.56 74 ILE A C 1
ATOM 597 O O . ILE A 1 74 ? 10.177 5.797 -11.441 1.00 93.56 74 ILE A O 1
ATOM 601 N N . THR A 1 75 ? 10.823 3.841 -10.580 1.00 93.19 75 THR A N 1
ATOM 602 C CA . THR A 1 75 ? 11.972 4.375 -9.839 1.00 93.19 75 THR A CA 1
ATOM 603 C C . THR A 1 75 ? 13.238 4.467 -10.690 1.00 93.19 75 THR A C 1
ATOM 605 O O . THR A 1 75 ? 13.302 3.961 -11.810 1.00 93.19 75 THR A O 1
ATOM 608 N N . ARG A 1 76 ? 14.281 5.094 -10.124 1.00 90.56 76 ARG A N 1
ATOM 609 C CA . ARG A 1 76 ? 15.622 5.224 -10.724 1.00 90.56 76 ARG A CA 1
ATOM 610 C C . ARG A 1 76 ? 15.633 6.023 -12.028 1.00 90.56 76 ARG A C 1
ATOM 612 O O . ARG A 1 76 ? 16.422 5.739 -12.927 1.00 90.56 76 ARG A O 1
ATOM 619 N N . LYS A 1 77 ? 14.797 7.065 -12.113 1.00 89.75 77 LYS A N 1
ATOM 620 C CA . LYS A 1 77 ? 14.764 7.991 -13.259 1.00 89.75 77 LYS A CA 1
ATOM 621 C C . LYS A 1 77 ? 16.127 8.596 -13.602 1.00 89.75 77 LYS A C 1
ATOM 623 O O . LYS A 1 77 ? 16.433 8.803 -14.771 1.00 89.75 77 LYS A O 1
ATOM 628 N N . ASP A 1 78 ? 16.965 8.832 -12.599 1.00 88.88 78 ASP A N 1
ATOM 629 C CA . ASP A 1 78 ? 18.353 9.280 -12.750 1.00 88.88 78 ASP A CA 1
ATOM 630 C C . ASP A 1 78 ? 19.220 8.352 -13.604 1.00 88.88 78 ASP A C 1
ATOM 632 O O . ASP A 1 78 ? 20.191 8.803 -14.205 1.00 88.88 78 ASP A O 1
ATOM 636 N N . LEU A 1 79 ? 18.869 7.070 -13.675 1.00 88.56 79 LEU A N 1
ATOM 637 C CA . LEU A 1 79 ? 19.633 6.054 -14.388 1.00 88.56 79 LEU A CA 1
ATOM 638 C C . LEU A 1 79 ? 19.076 5.730 -15.775 1.00 88.56 79 LEU A C 1
ATOM 640 O O . LEU A 1 79 ? 19.696 4.951 -16.496 1.00 88.56 79 LEU A O 1
ATOM 644 N N . LEU A 1 80 ? 17.919 6.290 -16.133 1.00 84.25 80 LEU A N 1
ATOM 645 C CA . LEU A 1 80 ? 17.203 5.977 -17.369 1.00 84.25 80 LEU A CA 1
ATOM 646 C C . LEU A 1 80 ? 17.668 6.804 -18.578 1.00 84.25 80 LEU A C 1
ATOM 648 O O . LEU A 1 80 ? 17.193 6.556 -19.679 1.00 84.25 80 LEU A O 1
ATOM 652 N N . CYS A 1 81 ? 18.610 7.744 -18.413 1.00 69.56 81 CYS A N 1
ATOM 653 C CA . CYS A 1 81 ? 19.283 8.478 -19.501 1.00 69.56 81 CYS A CA 1
ATOM 654 C C . CYS A 1 81 ? 18.343 8.875 -20.666 1.00 69.56 81 CYS A C 1
ATOM 656 O O . CYS A 1 81 ? 18.615 8.546 -21.817 1.00 69.56 81 CYS A O 1
ATOM 658 N N . ASN A 1 82 ? 17.224 9.543 -20.358 1.00 67.50 82 ASN A N 1
ATOM 659 C CA . ASN A 1 82 ? 16.171 9.994 -21.292 1.00 67.50 82 ASN A CA 1
ATOM 660 C C . ASN A 1 82 ? 15.223 8.922 -21.866 1.00 67.50 82 ASN A C 1
ATOM 662 O O . ASN A 1 82 ? 14.419 9.238 -22.742 1.00 67.50 82 ASN A O 1
ATOM 666 N N . HIS A 1 83 ? 15.242 7.685 -21.370 1.00 78.00 83 HIS A N 1
ATOM 667 C CA . HIS A 1 83 ? 14.200 6.711 -21.699 1.00 78.00 83 HIS A CA 1
ATOM 668 C C . HIS A 1 83 ? 12.891 7.114 -21.025 1.00 78.00 83 HIS A C 1
ATOM 670 O O . HIS A 1 83 ? 12.800 7.135 -19.799 1.00 78.00 83 HIS A O 1
ATOM 676 N N . ASN A 1 84 ? 11.875 7.399 -21.838 1.00 84.62 84 ASN A N 1
ATOM 677 C CA . ASN A 1 84 ? 10.507 7.562 -21.369 1.00 84.62 84 ASN A CA 1
ATOM 678 C C . ASN A 1 84 ? 9.885 6.167 -21.189 1.00 84.62 84 ASN A C 1
ATOM 680 O O . ASN A 1 84 ? 9.310 5.590 -22.117 1.00 84.62 84 ASN A O 1
ATOM 684 N N . ILE A 1 85 ? 10.083 5.591 -20.003 1.00 88.75 85 ILE A N 1
ATOM 685 C CA . ILE A 1 85 ? 9.635 4.235 -19.668 1.00 88.75 85 ILE A CA 1
ATOM 686 C C . ILE A 1 85 ? 8.111 4.177 -19.601 1.00 88.75 85 ILE A C 1
ATOM 688 O O . ILE A 1 85 ? 7.525 3.196 -20.050 1.00 88.75 85 ILE A O 1
ATOM 692 N N . SER A 1 86 ? 7.461 5.232 -19.111 1.00 86.75 86 SER A N 1
ATOM 693 C CA . SER A 1 86 ? 5.997 5.310 -19.082 1.00 86.75 86 SER A CA 1
ATOM 694 C C . SER A 1 86 ? 5.391 5.218 -20.488 1.00 86.75 86 SER A C 1
ATOM 696 O O . SER A 1 86 ? 4.476 4.426 -20.711 1.00 86.75 86 SER A O 1
ATOM 698 N N . MET A 1 87 ? 5.961 5.927 -21.468 1.00 88.62 87 MET A N 1
ATOM 699 C CA . MET A 1 87 ? 5.553 5.828 -22.872 1.00 88.62 87 MET A CA 1
ATOM 700 C C . MET A 1 87 ? 5.844 4.444 -23.457 1.00 88.62 87 MET A C 1
ATOM 702 O O . MET A 1 87 ? 4.997 3.878 -24.147 1.00 88.62 87 MET A O 1
ATOM 706 N N . TRP A 1 88 ? 7.012 3.873 -23.156 1.00 90.19 88 TRP A N 1
ATOM 707 C CA . TRP A 1 88 ? 7.367 2.529 -23.611 1.00 90.19 88 TRP A CA 1
ATOM 708 C C . TRP A 1 88 ? 6.399 1.458 -23.086 1.00 90.19 88 TRP A C 1
ATOM 710 O O . TRP A 1 88 ? 6.061 0.541 -23.832 1.00 90.19 88 TRP A O 1
ATOM 720 N N . LEU A 1 89 ? 5.902 1.585 -21.854 1.00 92.06 89 LEU A N 1
ATOM 721 C CA . LEU A 1 89 ? 4.977 0.636 -21.218 1.00 92.06 89 LEU A CA 1
ATOM 722 C C . LEU A 1 89 ? 3.492 0.908 -21.506 1.00 92.06 89 LEU A C 1
ATOM 724 O O . LEU A 1 89 ? 2.645 0.132 -21.066 1.00 92.06 89 LEU A O 1
ATOM 728 N N . ARG A 1 90 ? 3.150 1.979 -22.235 1.00 91.19 90 ARG A N 1
ATOM 729 C CA . ARG A 1 90 ? 1.765 2.463 -22.367 1.00 91.19 90 ARG A CA 1
ATOM 730 C C . ARG A 1 90 ? 0.784 1.399 -22.863 1.00 91.19 90 ARG A C 1
ATOM 732 O O . ARG A 1 90 ? -0.259 1.200 -22.250 1.00 91.19 90 ARG A O 1
ATOM 739 N N . SER A 1 91 ? 1.121 0.680 -23.933 1.00 92.56 91 SER A N 1
ATOM 740 C CA . SER A 1 91 ? 0.225 -0.336 -24.504 1.00 92.56 91 SER A CA 1
ATOM 741 C C . SER A 1 91 ? -0.035 -1.507 -23.547 1.00 92.56 91 SER A C 1
ATOM 743 O O . SER A 1 91 ? -1.155 -2.017 -23.467 1.00 92.56 91 SER A O 1
ATOM 745 N N . ASP A 1 92 ? 0.987 -1.919 -22.795 1.00 94.31 92 ASP A N 1
ATOM 746 C CA . ASP A 1 92 ? 0.896 -2.975 -21.786 1.00 94.31 92 ASP A CA 1
ATOM 747 C C . ASP A 1 92 ? 0.066 -2.517 -20.581 1.00 94.31 92 ASP A C 1
ATOM 749 O O . ASP A 1 92 ? -0.815 -3.245 -20.119 1.00 94.31 92 ASP A O 1
ATOM 753 N N . LEU A 1 93 ? 0.281 -1.278 -20.132 1.00 94.19 93 LEU A N 1
ATOM 754 C CA . LEU A 1 93 ? -0.505 -0.629 -19.084 1.00 94.19 93 LEU A CA 1
ATOM 755 C C . LEU A 1 93 ? -1.985 -0.528 -19.447 1.00 94.19 93 LEU A C 1
ATOM 757 O O . LEU A 1 93 ? -2.831 -0.901 -18.642 1.00 94.19 93 LEU A O 1
ATOM 761 N N . GLU A 1 94 ? -2.313 -0.092 -20.661 1.00 94.06 94 GLU A N 1
ATOM 762 C CA . GLU A 1 94 ? -3.697 -0.019 -21.137 1.00 94.06 94 GLU A CA 1
ATOM 763 C C . GLU A 1 94 ? -4.352 -1.408 -21.203 1.00 94.06 94 GLU A C 1
ATOM 765 O O . GLU A 1 94 ? -5.528 -1.568 -20.865 1.00 94.06 94 GLU A O 1
ATOM 770 N N . LYS A 1 95 ? -3.597 -2.438 -21.610 1.00 95.62 95 LYS A N 1
ATOM 771 C CA . LYS A 1 95 ? -4.078 -3.827 -21.610 1.00 95.62 95 LYS A CA 1
ATOM 772 C C . LYS A 1 95 ? -4.372 -4.314 -20.191 1.00 95.62 95 LYS A C 1
ATOM 774 O O . LYS A 1 95 ? -5.433 -4.892 -19.968 1.00 95.62 95 LYS A O 1
ATOM 779 N N . ILE A 1 96 ? -3.467 -4.064 -19.248 1.00 96.19 96 ILE A N 1
ATOM 780 C CA . ILE A 1 96 ? -3.632 -4.443 -17.839 1.00 96.19 96 ILE A CA 1
ATOM 781 C C . ILE A 1 96 ? -4.777 -3.651 -17.195 1.00 96.19 96 ILE A C 1
ATOM 783 O O . ILE A 1 96 ? -5.598 -4.231 -16.493 1.00 96.19 96 ILE A O 1
ATOM 787 N N . HIS A 1 97 ? -4.905 -2.356 -17.484 1.00 94.44 97 HIS A N 1
ATOM 788 C CA . HIS A 1 97 ? -6.027 -1.545 -17.015 1.00 94.44 97 HIS A CA 1
ATOM 789 C C . HIS A 1 97 ? -7.367 -2.148 -17.450 1.00 94.44 97 HIS A C 1
ATOM 791 O O . HIS A 1 97 ? -8.251 -2.324 -16.619 1.00 94.44 97 HIS A O 1
ATOM 797 N N . ARG A 1 98 ? -7.508 -2.553 -18.721 1.00 94.81 98 ARG A N 1
ATOM 798 C CA . ARG A 1 98 ? -8.729 -3.227 -19.202 1.00 94.81 98 ARG A CA 1
ATOM 799 C C . ARG A 1 98 ? -8.995 -4.564 -18.509 1.00 94.81 98 ARG A C 1
ATOM 801 O O . ARG A 1 98 ? -10.155 -4.884 -18.282 1.00 94.81 98 ARG A O 1
ATOM 808 N N . GLU A 1 99 ? -7.947 -5.323 -18.195 1.00 95.75 99 GLU A N 1
ATOM 809 C CA . GLU A 1 99 ? -8.034 -6.618 -17.503 1.00 95.75 99 GLU A CA 1
ATOM 810 C C . GLU A 1 99 ? -8.530 -6.467 -16.055 1.00 95.75 99 GLU A C 1
ATOM 812 O O . GLU A 1 99 ? -9.308 -7.292 -15.590 1.00 95.75 99 GLU A O 1
ATOM 817 N N . PHE A 1 100 ? -8.134 -5.396 -15.358 1.00 93.38 100 PHE A N 1
ATOM 818 C CA . PHE A 1 100 ? -8.446 -5.190 -13.937 1.00 93.38 100 PHE A CA 1
ATOM 819 C C . PHE A 1 100 ? -9.477 -4.087 -13.656 1.00 93.38 100 PHE A C 1
ATOM 821 O O . PHE A 1 100 ? -9.776 -3.835 -12.488 1.00 93.38 100 PHE A O 1
ATOM 828 N N . LYS A 1 101 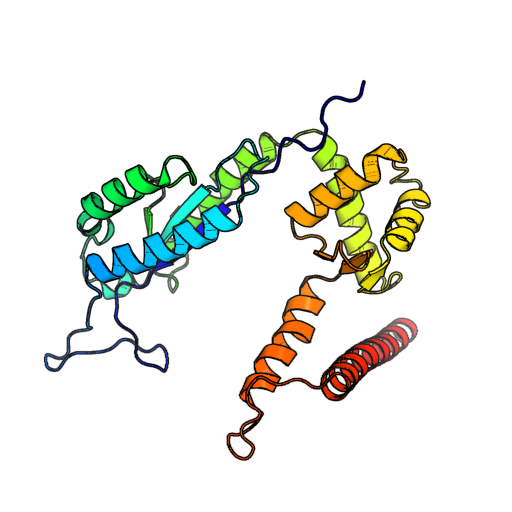? -10.055 -3.455 -14.688 1.00 90.44 101 LYS A N 1
ATOM 829 C CA . LYS A 1 101 ? -10.978 -2.307 -14.567 1.00 90.44 101 LYS A CA 1
ATOM 830 C C . LYS A 1 101 ? -12.142 -2.539 -13.599 1.00 90.44 101 LYS A C 1
ATOM 832 O O . LYS A 1 101 ? -12.661 -1.587 -13.020 1.00 90.44 101 LYS A O 1
ATOM 837 N N . ASP A 1 102 ? -12.573 -3.790 -13.435 1.00 89.31 102 ASP A N 1
ATOM 838 C CA . ASP A 1 102 ? -13.714 -4.173 -12.600 1.00 89.31 102 ASP A CA 1
ATOM 839 C C . ASP A 1 102 ? -13.328 -4.466 -11.145 1.00 89.31 102 ASP A C 1
ATOM 841 O O . ASP A 1 102 ? -14.199 -4.527 -10.283 1.00 89.31 102 ASP A O 1
ATOM 845 N N . HIS A 1 103 ? -12.030 -4.543 -10.848 1.00 88.62 103 HIS A N 1
ATOM 846 C CA . HIS A 1 103 ? -11.505 -4.913 -9.534 1.00 88.62 103 HIS A CA 1
ATOM 847 C C . HIS A 1 103 ? -10.709 -3.794 -8.861 1.00 88.62 103 HIS A C 1
ATOM 849 O O . HIS A 1 103 ? -10.736 -3.678 -7.640 1.00 88.62 103 HIS A O 1
ATOM 855 N N . VAL A 1 104 ? -10.003 -2.968 -9.636 1.00 90.00 104 VAL A N 1
ATOM 856 C CA . VAL A 1 104 ? -9.152 -1.879 -9.134 1.00 90.00 104 VAL A CA 1
ATOM 857 C C . VAL A 1 104 ? -9.283 -0.651 -10.031 1.00 90.00 104 VAL A C 1
ATOM 859 O O . VAL A 1 104 ? -9.565 -0.757 -11.225 1.00 90.00 104 VAL A O 1
ATOM 862 N N . GLU A 1 105 ? -9.051 0.526 -9.469 1.00 90.25 105 GLU A N 1
ATOM 863 C CA . GLU A 1 105 ? -8.953 1.776 -10.212 1.00 90.25 105 GLU A CA 1
ATOM 864 C C . GLU A 1 105 ? -7.474 2.101 -10.453 1.00 90.25 105 GLU A C 1
ATOM 866 O O . GLU A 1 105 ? -6.767 2.578 -9.569 1.00 90.25 105 GLU A O 1
ATOM 871 N N . LEU A 1 106 ? -6.993 1.811 -11.661 1.00 89.38 106 LEU A N 1
ATOM 872 C CA . LEU A 1 106 ? -5.642 2.155 -12.107 1.00 89.38 106 LEU A CA 1
ATOM 873 C C . LEU A 1 106 ? -5.714 3.368 -13.040 1.00 89.38 106 LEU A C 1
ATOM 875 O O . LEU A 1 106 ? -6.188 3.229 -14.168 1.00 89.38 106 LEU A O 1
ATOM 879 N N . ASP A 1 107 ? -5.233 4.533 -12.603 1.00 82.00 107 ASP A N 1
ATOM 880 C CA . ASP A 1 107 ? -5.146 5.720 -13.466 1.00 82.00 107 ASP A CA 1
ATOM 881 C C . ASP A 1 107 ? -3.897 5.619 -14.358 1.00 82.00 107 ASP A C 1
ATOM 883 O O . ASP A 1 107 ? -2.773 5.867 -13.925 1.00 82.00 107 ASP A O 1
ATOM 887 N N . VAL A 1 108 ? -4.084 5.219 -15.615 1.00 82.50 108 VAL A N 1
ATOM 888 C CA . VAL A 1 108 ? -2.979 5.061 -16.576 1.00 82.50 108 VAL A CA 1
ATOM 889 C C . VAL A 1 108 ? -2.482 6.383 -17.168 1.00 82.50 108 VAL A C 1
ATOM 891 O O . VAL A 1 108 ? -1.361 6.423 -17.669 1.00 82.50 108 VAL A O 1
ATOM 894 N N . GLU A 1 109 ? -3.267 7.464 -17.099 1.00 77.62 109 GLU A N 1
ATOM 895 C CA . GLU A 1 109 ? -2.906 8.759 -17.699 1.00 77.62 109 GLU A CA 1
ATOM 896 C C . GLU A 1 109 ? -2.198 9.678 -16.702 1.00 77.62 109 GLU A C 1
ATOM 898 O O . GLU A 1 109 ? -1.230 10.354 -17.049 1.00 77.62 109 GLU A O 1
ATOM 903 N N . LYS A 1 110 ? -2.674 9.720 -15.454 1.00 80.00 110 LYS A N 1
ATOM 904 C CA . LYS A 1 110 ? -2.128 10.585 -14.397 1.00 80.00 110 LYS A CA 1
ATOM 905 C C . LYS A 1 110 ? -1.534 9.807 -13.232 1.00 80.00 110 LYS A C 1
ATOM 907 O O . LYS A 1 110 ? -0.859 10.411 -12.407 1.00 80.00 110 LYS A O 1
ATOM 912 N N . GLY A 1 111 ? -1.756 8.497 -13.157 1.00 79.19 111 GLY A N 1
ATOM 913 C CA . GLY A 1 111 ? -1.277 7.652 -12.064 1.00 79.19 111 GLY A CA 1
ATOM 914 C C . GLY A 1 111 ? 0.085 7.002 -12.303 1.00 79.19 111 GLY A C 1
ATOM 915 O O . GLY A 1 111 ? 0.492 6.188 -11.479 1.00 79.19 111 GLY A O 1
ATOM 916 N N . VAL A 1 112 ? 0.799 7.337 -13.386 1.00 90.94 112 VAL A N 1
ATOM 917 C CA . VAL A 1 112 ? 2.132 6.795 -13.702 1.00 90.94 112 VAL A CA 1
ATOM 918 C C . VAL A 1 112 ? 3.201 7.868 -13.527 1.00 90.94 112 VAL A C 1
ATOM 920 O O . VAL A 1 112 ? 3.207 8.883 -14.221 1.00 90.94 112 VAL A O 1
ATOM 923 N N . PHE A 1 113 ? 4.148 7.625 -12.624 1.00 92.44 113 PHE A N 1
ATOM 924 C CA . PHE A 1 113 ? 5.166 8.597 -12.241 1.00 92.44 113 PHE A CA 1
ATOM 925 C C . PHE A 1 113 ? 6.567 8.024 -12.400 1.00 92.44 113 PHE A C 1
ATOM 927 O O . PHE A 1 113 ? 6.919 7.035 -11.767 1.00 92.44 113 PHE A O 1
ATOM 934 N N . GLU A 1 114 ? 7.412 8.686 -13.183 1.00 92.31 114 GLU A N 1
ATOM 935 C CA . GLU A 1 114 ? 8.845 8.394 -13.208 1.00 92.31 114 GLU A CA 1
ATOM 936 C C . GLU A 1 114 ? 9.561 9.246 -12.163 1.00 92.31 114 GLU A C 1
ATOM 938 O O . GLU A 1 114 ? 9.585 10.479 -12.256 1.00 92.31 114 GLU A O 1
ATOM 943 N N . VAL A 1 115 ? 10.169 8.592 -11.176 1.00 92.62 115 VAL A N 1
ATOM 944 C CA . VAL A 1 115 ? 10.728 9.249 -9.999 1.00 92.62 115 VAL A CA 1
ATOM 945 C C . VAL A 1 115 ? 12.186 8.877 -9.748 1.00 92.62 115 VAL A C 1
ATOM 947 O O . VAL A 1 115 ? 12.627 7.735 -9.899 1.00 92.62 115 VAL A O 1
ATOM 950 N N . ASN A 1 116 ? 12.954 9.870 -9.312 1.00 91.06 116 ASN A N 1
ATOM 951 C CA . ASN A 1 116 ? 14.232 9.671 -8.654 1.00 91.06 116 ASN A CA 1
ATOM 952 C C . ASN A 1 116 ? 14.050 9.895 -7.147 1.00 91.06 116 ASN A C 1
ATOM 954 O O . ASN A 1 116 ? 14.034 11.035 -6.684 1.00 91.06 116 ASN A O 1
ATOM 958 N N . ALA A 1 117 ? 13.975 8.804 -6.386 1.00 86.69 117 ALA A N 1
ATOM 959 C CA . ALA A 1 117 ? 13.802 8.839 -4.935 1.00 86.69 117 ALA A CA 1
ATOM 960 C C . ALA A 1 117 ? 14.954 9.546 -4.189 1.00 86.69 117 ALA A C 1
ATOM 962 O O . ALA A 1 117 ? 14.754 10.027 -3.080 1.00 86.69 117 ALA A O 1
ATOM 963 N N . THR A 1 118 ? 16.139 9.677 -4.801 1.00 85.62 118 THR A N 1
ATOM 964 C CA . THR A 1 118 ? 17.272 10.419 -4.209 1.00 85.62 118 THR A CA 1
ATOM 965 C C . THR A 1 118 ? 17.109 11.938 -4.307 1.00 85.62 118 THR A C 1
ATOM 967 O O . THR A 1 118 ? 17.861 12.686 -3.685 1.00 85.62 118 THR A O 1
ATOM 970 N N . ARG A 1 119 ? 16.136 12.424 -5.090 1.00 87.50 119 ARG A N 1
ATOM 971 C CA . ARG A 1 119 ? 15.872 13.853 -5.284 1.00 87.50 119 ARG A CA 1
ATOM 972 C C . ARG A 1 119 ? 14.448 14.186 -4.838 1.00 87.50 119 ARG A C 1
ATOM 974 O O . ARG A 1 119 ? 13.516 13.926 -5.598 1.00 87.50 119 ARG A O 1
ATOM 981 N N . PRO A 1 120 ? 14.261 14.871 -3.695 1.00 85.25 120 PRO A N 1
ATOM 982 C CA . PRO A 1 120 ? 12.933 15.233 -3.188 1.00 85.25 120 PRO A CA 1
ATOM 983 C C . PRO A 1 120 ? 12.055 15.963 -4.215 1.00 85.25 120 PRO A C 1
ATOM 985 O O . PRO A 1 120 ? 10.876 15.657 -4.362 1.00 85.25 120 PRO A O 1
ATOM 988 N N . LYS A 1 121 ? 12.648 16.858 -5.020 1.00 86.19 121 LYS A N 1
ATOM 989 C CA . LYS A 1 121 ? 11.940 17.561 -6.106 1.00 86.19 121 LYS A CA 1
ATOM 990 C C . LYS A 1 121 ? 11.329 16.613 -7.146 1.00 86.19 121 LYS A C 1
ATOM 992 O O . LYS A 1 121 ? 10.283 16.923 -7.698 1.00 86.19 121 LYS A O 1
ATOM 997 N N . SER A 1 122 ? 11.953 15.460 -7.403 1.00 84.12 122 SER A N 1
ATOM 998 C CA . SER A 1 122 ? 11.420 14.457 -8.333 1.00 84.12 122 SER A CA 1
ATOM 999 C C . SER A 1 122 ? 10.204 13.719 -7.774 1.00 84.12 122 SER A C 1
ATOM 1001 O O . SER A 1 122 ? 9.438 13.170 -8.559 1.00 84.12 122 SER A O 1
ATOM 1003 N N . MET A 1 123 ? 10.044 13.688 -6.450 1.00 89.00 123 MET A N 1
ATOM 1004 C CA . MET A 1 123 ? 8.917 13.048 -5.769 1.00 89.00 123 MET A CA 1
ATOM 1005 C C . MET A 1 123 ? 7.729 13.998 -5.599 1.00 89.00 123 MET A C 1
ATOM 1007 O O . MET A 1 123 ? 6.606 13.535 -5.448 1.00 89.00 123 MET A O 1
ATOM 1011 N N . ALA A 1 124 ? 7.954 15.315 -5.667 1.00 89.88 124 ALA A N 1
ATOM 1012 C CA . ALA A 1 124 ? 6.947 16.329 -5.359 1.00 89.88 124 ALA A CA 1
ATOM 1013 C C . ALA A 1 124 ? 5.633 16.156 -6.142 1.00 89.88 124 ALA A C 1
ATOM 1015 O O . ALA A 1 124 ? 4.563 16.292 -5.557 1.00 89.88 124 ALA A O 1
ATOM 1016 N N . LEU A 1 125 ? 5.701 15.808 -7.433 1.00 89.44 125 LEU A N 1
ATOM 1017 C CA . LEU A 1 125 ? 4.511 15.574 -8.261 1.00 89.44 125 LEU A CA 1
ATOM 1018 C C . LEU A 1 125 ? 3.717 14.343 -7.805 1.00 89.44 125 LEU A C 1
ATOM 1020 O O . LEU A 1 125 ? 2.513 14.448 -7.590 1.00 89.44 125 LEU A O 1
ATOM 1024 N N . LEU A 1 126 ? 4.399 13.208 -7.606 1.00 91.25 126 LEU A N 1
ATOM 1025 C CA . LEU A 1 126 ? 3.793 11.972 -7.099 1.00 91.25 126 LEU A CA 1
ATOM 1026 C C . LEU A 1 126 ? 3.140 12.218 -5.734 1.00 91.25 126 LEU A C 1
ATOM 1028 O O . LEU A 1 126 ? 1.977 11.892 -5.524 1.00 91.25 126 LEU A O 1
ATOM 1032 N N . THR A 1 127 ? 3.881 12.839 -4.819 1.00 91.50 127 THR A N 1
ATOM 1033 C CA . THR A 1 127 ? 3.421 13.134 -3.462 1.00 91.50 127 THR A CA 1
ATOM 1034 C C . THR A 1 127 ? 2.224 14.082 -3.474 1.00 91.50 127 THR A C 1
ATOM 1036 O O . THR A 1 127 ? 1.214 13.789 -2.841 1.00 91.50 127 THR A O 1
ATOM 1039 N N . SER A 1 128 ? 2.294 15.183 -4.226 1.00 91.50 128 SER A N 1
ATOM 1040 C CA . SER A 1 128 ? 1.193 16.145 -4.330 1.00 91.50 128 SER A CA 1
ATOM 1041 C C . SER A 1 128 ? -0.071 15.516 -4.911 1.00 91.50 128 SER A C 1
ATOM 1043 O O . SER A 1 128 ? -1.164 15.851 -4.461 1.00 91.50 128 SER A O 1
ATOM 1045 N N . TYR A 1 129 ? 0.065 14.630 -5.898 1.00 90.94 129 TYR A N 1
ATOM 1046 C CA . TYR A 1 129 ? -1.072 13.952 -6.512 1.00 90.94 129 TYR A CA 1
ATOM 1047 C C . TYR A 1 129 ? -1.687 12.900 -5.579 1.00 90.94 129 TYR A C 1
ATOM 1049 O O . TYR A 1 129 ? -2.899 12.877 -5.395 1.00 90.94 129 TYR A O 1
ATOM 1057 N N . ILE A 1 130 ? -0.874 12.078 -4.907 1.00 90.56 130 ILE A N 1
ATOM 1058 C CA . ILE A 1 130 ? -1.391 11.128 -3.910 1.00 90.56 130 ILE A CA 1
ATOM 1059 C C . ILE A 1 130 ? -2.118 11.875 -2.786 1.00 90.56 130 ILE A C 1
ATOM 1061 O O . ILE A 1 130 ? -3.216 11.476 -2.403 1.00 90.56 130 ILE A O 1
ATOM 1065 N N . PHE A 1 131 ? -1.553 12.977 -2.282 1.00 90.62 131 PHE A N 1
ATOM 1066 C CA . PHE A 1 131 ? -2.201 13.769 -1.235 1.00 90.62 131 PHE A CA 1
ATOM 1067 C C . PHE A 1 131 ? -3.489 14.443 -1.703 1.00 90.62 131 PHE A C 1
ATOM 1069 O O . PHE A 1 131 ? -4.428 14.532 -0.913 1.00 90.62 131 PHE A O 1
ATOM 1076 N N . SER A 1 132 ? -3.565 14.911 -2.953 1.00 90.62 132 SER A N 1
ATOM 1077 C CA . SER A 1 132 ? -4.807 15.489 -3.469 1.00 90.62 132 SER A CA 1
ATOM 1078 C C . SER A 1 132 ? -5.902 14.430 -3.577 1.00 90.62 132 SER A C 1
ATOM 1080 O O . SER A 1 132 ? -7.011 14.673 -3.107 1.00 90.62 132 SER A O 1
ATOM 1082 N N . VAL A 1 133 ? -5.583 13.234 -4.084 1.00 87.50 133 VAL A N 1
ATOM 1083 C CA . VAL A 1 133 ? -6.537 12.116 -4.143 1.00 87.50 133 VAL A CA 1
ATOM 1084 C C . VAL A 1 133 ? -6.955 11.680 -2.739 1.00 87.50 133 VAL A C 1
ATOM 1086 O O . VAL A 1 133 ? -8.146 11.524 -2.481 1.00 87.50 133 VAL A O 1
ATOM 1089 N N . ALA A 1 134 ? -6.004 11.537 -1.812 1.00 86.00 134 ALA A N 1
ATOM 1090 C CA . ALA A 1 134 ? -6.298 11.195 -0.423 1.00 86.00 134 ALA A CA 1
ATOM 1091 C C . ALA A 1 134 ? -7.235 12.222 0.223 1.00 86.00 134 ALA A C 1
ATOM 1093 O O . ALA A 1 134 ? -8.214 11.837 0.855 1.00 86.00 134 ALA A O 1
ATOM 1094 N N . ARG A 1 135 ? -6.989 13.522 0.013 1.00 85.81 135 ARG A N 1
ATOM 1095 C CA . ARG A 1 135 ? -7.862 14.589 0.515 1.00 85.81 135 ARG A CA 1
ATOM 1096 C C . ARG A 1 135 ? -9.268 14.486 -0.068 1.00 85.81 135 ARG A C 1
ATOM 1098 O O . ARG A 1 135 ? -10.217 14.526 0.697 1.00 85.81 135 ARG A O 1
ATOM 1105 N N . THR A 1 136 ? -9.416 14.268 -1.375 1.00 84.44 136 THR A N 1
ATOM 1106 C CA . THR A 1 136 ? -10.740 14.085 -1.994 1.00 84.44 136 THR A CA 1
ATOM 1107 C C . THR A 1 136 ? -11.505 12.903 -1.398 1.00 84.44 136 THR A C 1
ATOM 1109 O O . THR A 1 136 ? -12.711 13.000 -1.190 1.00 84.44 136 THR A O 1
ATOM 1112 N N . ILE A 1 137 ? -10.822 11.794 -1.098 1.00 79.06 137 ILE A N 1
ATOM 1113 C CA . ILE A 1 137 ? -11.454 10.632 -0.459 1.00 79.06 137 ILE A CA 1
ATOM 1114 C C . ILE A 1 137 ? -11.855 10.960 0.987 1.00 79.06 137 ILE A C 1
ATOM 1116 O O . ILE A 1 137 ? -12.949 10.594 1.408 1.00 79.06 137 ILE A O 1
ATOM 1120 N N . LEU A 1 138 ? -10.995 11.656 1.736 1.00 75.31 138 LEU A N 1
ATOM 1121 C CA . LEU A 1 138 ? -11.268 12.059 3.118 1.00 75.31 138 LEU A CA 1
ATOM 1122 C C . LEU A 1 138 ? -12.404 13.084 3.217 1.00 75.31 138 LEU A C 1
ATOM 1124 O O . LEU A 1 138 ? -13.252 12.958 4.092 1.00 75.31 138 LEU A O 1
ATOM 1128 N N . ASP A 1 139 ? -12.468 14.055 2.307 1.00 73.94 139 ASP A N 1
ATOM 1129 C CA . ASP A 1 139 ? -13.532 15.067 2.273 1.00 73.94 139 ASP A CA 1
ATOM 1130 C C . ASP A 1 139 ? -14.899 14.447 1.933 1.00 73.94 139 ASP A C 1
ATOM 1132 O O . ASP A 1 139 ? -15.941 14.952 2.348 1.00 73.94 139 ASP A O 1
ATOM 1136 N N . ALA A 1 140 ? -14.906 13.328 1.201 1.00 70.44 140 ALA A N 1
ATOM 1137 C CA . ALA A 1 140 ? -16.105 12.548 0.907 1.00 70.44 140 ALA A CA 1
ATOM 1138 C C . ALA A 1 140 ? -16.493 11.564 2.034 1.00 70.44 140 ALA A C 1
ATOM 1140 O O . ALA A 1 140 ? -17.523 10.888 1.923 1.00 70.44 140 ALA A O 1
ATOM 1141 N N . ALA A 1 141 ? -15.688 11.454 3.099 1.00 64.38 141 ALA A N 1
ATOM 1142 C CA . ALA A 1 141 ? -15.934 10.523 4.194 1.00 64.38 141 ALA A CA 1
ATOM 1143 C C . ALA A 1 141 ? -17.117 10.983 5.074 1.00 64.38 141 ALA A C 1
ATOM 1145 O O . ALA A 1 141 ? -17.306 12.180 5.306 1.00 64.38 141 ALA A O 1
ATOM 1146 N N . PRO A 1 142 ? -17.944 10.049 5.573 1.00 63.06 142 PRO A N 1
ATOM 1147 C CA . PRO A 1 142 ? -19.171 10.393 6.280 1.00 63.06 142 PRO A CA 1
ATOM 1148 C C . PRO A 1 142 ? -18.919 10.801 7.750 1.00 63.06 142 PRO A C 1
ATOM 1150 O O . PRO A 1 142 ? -17.811 10.683 8.281 1.00 63.06 142 PRO A O 1
ATOM 1153 N N . LEU A 1 143 ? -19.954 11.337 8.411 1.00 55.50 143 LEU A N 1
ATOM 1154 C CA . LEU A 1 143 ? -19.887 11.989 9.731 1.00 55.50 143 LEU A CA 1
ATOM 1155 C C . LEU A 1 143 ? -19.367 11.060 10.851 1.00 55.50 143 LEU A C 1
ATOM 1157 O O . LEU A 1 143 ? -18.780 11.539 11.824 1.00 55.50 143 LEU A O 1
ATOM 1161 N N . GLU A 1 144 ? -19.532 9.745 10.696 1.00 56.97 144 GLU A N 1
ATOM 1162 C CA . GLU A 1 144 ? -19.019 8.684 11.573 1.00 56.97 144 GLU A CA 1
ATOM 1163 C C . GLU A 1 144 ? -17.486 8.718 11.686 1.00 56.97 144 GLU A C 1
ATOM 1165 O O . GLU A 1 144 ? -16.938 8.345 12.726 1.00 56.97 144 GLU A O 1
ATOM 1170 N N . SER A 1 145 ? -16.795 9.289 10.688 1.00 62.53 145 SER A N 1
ATOM 1171 C CA . SER A 1 145 ? -15.360 9.583 10.748 1.00 62.53 145 SER A CA 1
ATOM 1172 C C . SER A 1 145 ? -14.992 10.432 11.966 1.00 62.53 145 SER A C 1
ATOM 1174 O O . SER A 1 145 ? -13.905 10.259 12.509 1.00 62.53 145 SER A O 1
ATOM 1176 N N . LYS A 1 146 ? -15.873 11.325 12.440 1.00 71.38 146 LYS A N 1
ATOM 1177 C CA . LYS A 1 146 ? -15.587 12.170 13.613 1.00 71.38 146 LYS A CA 1
ATOM 1178 C C . LYS A 1 146 ? -15.589 11.371 14.914 1.00 71.38 146 LYS A C 1
ATOM 1180 O O . LYS A 1 146 ? -14.817 11.679 15.818 1.00 71.38 146 LYS A O 1
ATOM 1185 N N . ILE A 1 147 ? -16.446 10.353 15.022 1.00 76.50 147 ILE A N 1
ATOM 1186 C CA . ILE A 1 147 ? -16.466 9.456 16.185 1.00 76.50 147 ILE A CA 1
ATOM 1187 C C . ILE A 1 147 ? -15.217 8.577 16.157 1.00 76.50 147 ILE A C 1
ATOM 1189 O O . ILE A 1 147 ? -14.504 8.522 17.158 1.00 76.50 147 ILE A O 1
ATOM 1193 N N . CYS A 1 148 ? -14.898 7.972 15.006 1.00 78.56 148 CYS A N 1
ATOM 1194 C CA . CYS A 1 148 ? -13.660 7.204 14.855 1.00 78.56 148 CYS A CA 1
ATOM 1195 C C . CYS A 1 148 ? -12.427 8.057 15.177 1.00 78.56 148 CYS A C 1
ATOM 1197 O O . CYS A 1 148 ? -11.517 7.584 15.844 1.00 78.56 148 CYS A O 1
ATOM 1199 N N . GLU A 1 149 ? -12.408 9.325 14.760 1.00 79.25 149 GLU A N 1
ATOM 1200 C CA . GLU A 1 149 ? -11.311 10.250 15.042 1.00 79.25 149 GLU A CA 1
ATOM 1201 C C . GLU A 1 149 ? -11.170 10.547 16.541 1.00 79.25 149 GLU A C 1
ATOM 1203 O O . GLU A 1 149 ? -10.058 10.523 17.068 1.00 79.25 149 GLU A O 1
ATOM 1208 N N . LYS A 1 150 ? -12.278 10.783 17.255 1.00 82.12 150 LYS A N 1
ATOM 1209 C CA . LYS A 1 150 ? -12.241 10.946 18.717 1.00 82.12 150 LYS A CA 1
ATOM 1210 C C . LYS A 1 150 ? -11.707 9.689 19.404 1.00 82.12 150 LYS A C 1
ATOM 1212 O O . LYS A 1 150 ? -10.832 9.795 20.263 1.00 82.12 150 LYS A O 1
ATOM 1217 N N . VAL A 1 151 ? -12.194 8.515 19.000 1.00 83.25 151 VAL A N 1
ATOM 1218 C CA . VAL A 1 151 ? -11.743 7.230 19.549 1.00 83.25 151 VAL A CA 1
ATOM 1219 C C . VAL A 1 151 ? -10.263 6.997 19.242 1.00 83.25 151 VAL A C 1
ATOM 1221 O O . VAL A 1 151 ? -9.515 6.643 20.147 1.00 83.25 151 VAL A O 1
ATOM 1224 N N . ARG A 1 152 ? -9.805 7.270 18.014 1.00 82.56 152 ARG A N 1
ATOM 1225 C CA . ARG A 1 152 ? -8.386 7.207 17.631 1.00 82.56 152 ARG A CA 1
ATOM 1226 C C . ARG A 1 152 ? -7.532 8.069 18.554 1.00 82.56 152 ARG A C 1
ATOM 1228 O O . ARG A 1 152 ? -6.613 7.548 19.177 1.00 82.56 152 ARG A O 1
ATOM 1235 N N . ARG A 1 153 ? -7.861 9.357 18.704 1.00 83.19 153 ARG A N 1
ATOM 1236 C CA . ARG A 1 153 ? -7.094 10.273 19.569 1.00 83.19 153 ARG A CA 1
ATOM 1237 C C . ARG A 1 153 ? -7.055 9.794 21.017 1.00 83.19 153 ARG A C 1
ATOM 1239 O O . ARG A 1 153 ? -6.022 9.902 21.675 1.00 83.19 153 ARG A O 1
ATOM 1246 N N . PHE A 1 154 ? -8.161 9.248 21.516 1.00 83.31 154 PHE A N 1
ATOM 1247 C CA . PHE A 1 154 ? -8.202 8.647 22.844 1.00 83.31 154 PHE A CA 1
ATOM 1248 C C . PHE A 1 154 ? -7.281 7.420 22.945 1.00 83.31 154 PHE A C 1
ATOM 1250 O O . PHE A 1 154 ? -6.514 7.304 23.901 1.00 83.31 154 PHE A O 1
ATOM 1257 N N . LEU A 1 155 ? -7.293 6.522 21.956 1.00 79.31 155 LEU A N 1
ATOM 1258 C CA . LEU A 1 155 ? -6.411 5.351 21.920 1.00 79.31 155 LEU A CA 1
ATOM 1259 C C . LEU A 1 155 ? -4.931 5.749 21.815 1.00 79.31 155 LEU A C 1
ATOM 1261 O O . LEU A 1 155 ? -4.091 5.153 22.487 1.00 79.31 155 LEU A O 1
ATOM 1265 N N . GLU A 1 156 ? -4.599 6.782 21.045 1.00 77.06 156 GLU A N 1
ATOM 1266 C CA . GLU A 1 156 ? -3.243 7.342 20.946 1.00 77.06 156 GLU A CA 1
ATOM 1267 C C . GLU A 1 156 ? -2.787 7.972 22.273 1.00 77.06 156 GLU A C 1
ATOM 1269 O O . GLU A 1 156 ? -1.677 7.721 22.751 1.00 77.06 156 GLU A O 1
ATOM 1274 N N . THR A 1 157 ? -3.660 8.748 22.918 1.00 75.12 157 THR A N 1
ATOM 1275 C CA . THR A 1 157 ? -3.357 9.428 24.188 1.00 75.12 157 THR A CA 1
ATOM 1276 C C . THR A 1 157 ? -3.245 8.433 25.345 1.00 75.12 157 THR A C 1
ATOM 1278 O O . THR A 1 157 ? -2.304 8.480 26.131 1.00 75.12 157 THR A O 1
ATOM 1281 N N . SER A 1 158 ? -4.147 7.457 25.427 1.00 68.44 158 SER A N 1
ATOM 1282 C CA . SER A 1 158 ? -4.065 6.382 26.427 1.00 68.44 158 SER A CA 1
ATOM 1283 C C . SER A 1 158 ? -2.867 5.453 26.191 1.00 68.44 158 SER A C 1
ATOM 1285 O O . SER A 1 158 ? -2.312 4.908 27.150 1.00 68.44 158 SER A O 1
ATOM 1287 N N . SER A 1 159 ? -2.413 5.309 24.938 1.00 59.88 159 SER A N 1
ATOM 1288 C CA . SER A 1 159 ? -1.165 4.612 24.601 1.00 59.88 159 SER A CA 1
ATOM 1289 C C . SER A 1 159 ? 0.060 5.335 25.139 1.00 59.88 159 SER A C 1
ATOM 1291 O O . SER A 1 159 ? 0.929 4.678 25.715 1.00 59.88 159 SER A O 1
ATOM 1293 N N . SER A 1 160 ? 0.133 6.658 24.962 1.00 59.09 160 SER A N 1
ATOM 1294 C CA . SER A 1 160 ? 1.257 7.482 25.428 1.00 59.09 160 SER A CA 1
ATOM 1295 C C . SER A 1 160 ? 1.271 7.653 26.948 1.00 59.09 160 SER A C 1
ATOM 1297 O O . SER A 1 160 ? 2.338 7.761 27.548 1.00 59.09 160 SER A O 1
ATOM 1299 N N . LEU A 1 161 ? 0.099 7.586 27.584 1.00 57.69 161 LEU A N 1
ATOM 1300 C CA . LEU A 1 161 ? -0.051 7.530 29.039 1.00 57.69 161 LEU A CA 1
ATOM 1301 C C . LEU A 1 161 ? 0.096 6.109 29.611 1.00 57.69 161 LEU A C 1
ATOM 1303 O O . LEU A 1 161 ? 0.086 5.940 30.827 1.00 57.69 161 LEU A O 1
ATOM 1307 N N . HIS A 1 162 ? 0.251 5.095 28.752 1.00 59.62 162 HIS A N 1
ATOM 1308 C CA . HIS A 1 162 ? 0.438 3.683 29.111 1.00 59.62 162 HIS A CA 1
ATOM 1309 C C . HIS A 1 162 ? -0.634 3.102 30.052 1.00 59.62 162 HIS A C 1
ATOM 1311 O O . HIS A 1 162 ? -0.379 2.138 30.770 1.00 59.62 162 HIS A O 1
ATOM 1317 N N . GLN A 1 163 ? -1.845 3.659 30.026 1.00 62.88 163 GLN A N 1
ATOM 1318 C CA . GLN A 1 163 ? -2.945 3.266 30.916 1.00 62.88 163 GLN A CA 1
ATOM 1319 C C . GLN A 1 163 ? -3.655 1.987 30.455 1.00 62.88 163 GLN A C 1
ATOM 1321 O O . GLN A 1 163 ? -4.323 1.326 31.242 1.00 62.88 163 GLN A O 1
ATOM 1326 N N . VAL A 1 164 ? -3.496 1.625 29.178 1.00 66.44 164 VAL A N 1
ATOM 1327 C CA . VAL A 1 164 ? -4.163 0.478 28.555 1.00 66.44 164 VAL A CA 1
ATOM 1328 C C . VAL A 1 164 ? -3.108 -0.468 27.955 1.00 66.44 164 VAL A C 1
ATOM 1330 O O . VAL A 1 164 ? -2.165 0.015 27.310 1.00 66.44 164 VAL A O 1
ATOM 1333 N N . PRO A 1 165 ? -3.231 -1.800 28.122 1.00 72.88 165 PRO A N 1
ATOM 1334 C CA . PRO A 1 165 ? -2.329 -2.770 27.499 1.00 72.88 165 PRO A CA 1
ATOM 1335 C C . PRO A 1 165 ? -2.304 -2.675 25.957 1.00 72.88 165 PRO A C 1
ATOM 1337 O O . PRO A 1 165 ? -3.285 -2.251 25.348 1.00 72.88 165 PRO A O 1
ATOM 1340 N N . PRO A 1 166 ? -1.199 -3.068 25.291 1.00 77.94 166 PRO A N 1
ATOM 1341 C CA . PRO A 1 166 ? -1.079 -2.996 23.829 1.00 77.94 166 PRO A CA 1
ATOM 1342 C C . PRO A 1 166 ? -1.970 -4.006 23.088 1.00 77.94 166 PRO A C 1
ATOM 1344 O O . PRO A 1 166 ? -2.286 -3.794 21.916 1.00 77.94 166 PRO A O 1
ATOM 1347 N N . ILE A 1 167 ? -2.369 -5.080 23.773 1.00 85.25 167 ILE A N 1
ATOM 1348 C CA . ILE A 1 167 ? -3.322 -6.088 23.308 1.00 85.25 167 ILE A CA 1
ATOM 1349 C C . ILE A 1 167 ? -4.390 -6.230 24.387 1.00 85.25 167 ILE A C 1
ATOM 1351 O O . ILE A 1 167 ? -4.054 -6.396 25.560 1.00 85.25 167 ILE A O 1
ATOM 1355 N N . ILE A 1 168 ? -5.657 -6.159 23.995 1.00 85.62 168 ILE A N 1
ATOM 1356 C CA . ILE A 1 168 ? -6.810 -6.267 24.894 1.00 85.62 168 ILE A CA 1
ATOM 1357 C C . ILE A 1 168 ? -7.909 -7.114 24.252 1.00 85.62 168 ILE A C 1
ATOM 1359 O O . ILE A 1 168 ? -7.973 -7.243 23.031 1.00 85.62 168 ILE A O 1
ATOM 1363 N N . HIS A 1 169 ? -8.798 -7.676 25.067 1.00 89.25 169 HIS A N 1
ATOM 1364 C CA . HIS A 1 169 ? -10.015 -8.311 24.562 1.00 89.25 169 HIS A CA 1
ATOM 1365 C C . HIS A 1 169 ? -11.012 -7.268 24.040 1.00 89.25 169 HIS A C 1
ATOM 1367 O O . HIS A 1 169 ? -11.066 -6.143 24.545 1.00 89.25 169 HIS A O 1
ATOM 1373 N N . LYS A 1 170 ? -11.862 -7.660 23.080 1.00 87.56 170 LYS A N 1
ATOM 1374 C CA . LYS A 1 170 ? -12.966 -6.835 22.549 1.00 87.56 170 LYS A CA 1
ATOM 1375 C C . LYS A 1 170 ? -13.804 -6.210 23.668 1.00 87.56 170 LYS A C 1
ATOM 1377 O O . LYS A 1 170 ? -14.083 -5.015 23.623 1.00 87.56 170 LYS A O 1
ATOM 1382 N N . GLN A 1 171 ? -14.168 -7.003 24.675 1.00 86.44 171 GLN A N 1
ATOM 1383 C CA . GLN A 1 171 ? -14.984 -6.554 25.808 1.00 86.44 171 GLN A CA 1
ATOM 1384 C C . GLN A 1 171 ? -14.307 -5.437 26.612 1.00 86.44 171 GLN A C 1
ATOM 1386 O O . GLN A 1 171 ? -14.964 -4.495 27.047 1.00 86.44 171 GLN A O 1
ATOM 1391 N N . GLU A 1 172 ? -12.984 -5.502 26.766 1.00 86.12 172 GLU A N 1
ATOM 1392 C CA . GLU A 1 172 ? -12.234 -4.474 27.483 1.00 86.12 172 GLU A CA 1
ATOM 1393 C C . GLU A 1 172 ? -12.179 -3.171 26.681 1.00 86.12 172 GLU A C 1
ATOM 1395 O O . GLU A 1 172 ? -12.387 -2.094 27.238 1.00 86.12 172 GLU A O 1
ATOM 1400 N N . LEU A 1 173 ? -12.009 -3.256 25.356 1.00 85.12 173 LEU A N 1
ATOM 1401 C CA . LEU A 1 173 ? -12.125 -2.081 24.492 1.00 85.12 173 LEU A CA 1
ATOM 1402 C C . LEU A 1 173 ? -13.527 -1.460 24.589 1.00 85.12 173 LEU A C 1
ATOM 1404 O O . LEU A 1 173 ? -13.645 -0.249 24.755 1.00 85.12 173 LEU A O 1
ATOM 1408 N N . GLN A 1 174 ? -14.588 -2.271 24.540 1.00 84.75 174 GLN A N 1
ATOM 1409 C CA . GLN A 1 174 ? -15.968 -1.799 24.713 1.00 84.75 174 GLN A CA 1
ATOM 1410 C C . GLN A 1 174 ? -16.155 -1.067 26.044 1.00 84.75 174 GLN A C 1
ATOM 1412 O O . GLN A 1 174 ? -16.737 0.019 26.070 1.00 84.75 174 GLN A O 1
ATOM 1417 N N . ARG A 1 175 ? -15.638 -1.634 27.138 1.00 83.50 175 ARG A N 1
ATOM 1418 C CA . ARG A 1 175 ? -15.715 -1.050 28.481 1.00 83.50 175 ARG A CA 1
ATOM 1419 C C . ARG A 1 175 ? -15.026 0.309 28.547 1.00 83.50 175 ARG A C 1
ATOM 1421 O O . ARG A 1 175 ? -15.623 1.265 29.038 1.00 83.50 175 ARG A O 1
ATOM 1428 N N . ILE A 1 176 ? -13.804 0.403 28.023 1.00 80.44 176 ILE A N 1
ATOM 1429 C CA . ILE A 1 176 ? -13.026 1.646 27.989 1.00 80.44 176 ILE A CA 1
ATOM 1430 C C . ILE A 1 176 ? -13.778 2.730 27.206 1.00 80.44 176 ILE A C 1
ATOM 1432 O O . ILE A 1 176 ? -13.995 3.821 27.728 1.00 80.44 176 ILE A O 1
ATOM 1436 N N . LEU A 1 177 ? -14.251 2.418 25.995 1.00 79.75 177 LEU A N 1
ATOM 1437 C CA . LEU A 1 177 ? -14.971 3.389 25.160 1.00 79.75 177 LEU A CA 1
ATOM 1438 C C . LEU A 1 177 ? -16.337 3.792 25.735 1.00 79.75 177 LEU A C 1
ATOM 1440 O O . LEU A 1 177 ? -16.814 4.886 25.452 1.00 79.75 177 LEU A O 1
ATOM 1444 N N . SER A 1 178 ? -16.963 2.928 26.540 1.00 75.88 178 SER A N 1
ATOM 1445 C CA . SER A 1 178 ? -18.252 3.214 27.190 1.00 75.88 178 SER A CA 1
ATOM 1446 C C . SER A 1 178 ? -18.117 4.019 28.486 1.00 75.88 178 SER A C 1
ATOM 1448 O O . SER A 1 178 ? -19.099 4.599 28.938 1.00 75.88 178 SER A O 1
ATOM 1450 N N . THR A 1 179 ? -16.936 4.021 29.110 1.00 72.19 179 THR A N 1
ATOM 1451 C CA . THR A 1 179 ? -16.679 4.743 30.373 1.00 72.19 179 THR A CA 1
ATOM 1452 C C . THR A 1 179 ? -16.217 6.175 30.116 1.00 72.19 179 THR A C 1
ATOM 1454 O O . THR A 1 179 ? -16.417 7.055 30.947 1.00 72.19 179 THR A O 1
ATOM 1457 N N . GLU A 1 180 ? -15.607 6.415 28.959 1.00 72.31 180 GLU A N 1
ATOM 1458 C CA . GLU A 1 180 ? -15.112 7.728 28.581 1.00 72.31 180 GLU A CA 1
ATOM 1459 C C . GLU A 1 180 ? -16.281 8.654 28.201 1.00 72.31 180 GLU A C 1
ATOM 1461 O O . GLU A 1 180 ? -16.921 8.497 27.159 1.00 72.31 180 GLU A O 1
ATOM 1466 N N . GLU A 1 181 ? -16.553 9.644 29.054 1.00 65.12 181 GLU A N 1
ATOM 1467 C CA . GLU A 1 181 ? -17.700 10.560 28.942 1.00 65.12 181 GLU A CA 1
ATOM 1468 C C . GLU A 1 181 ? -17.706 11.331 27.607 1.00 65.12 181 GLU A C 1
ATOM 1470 O O . GLU A 1 181 ? -18.755 11.598 27.020 1.00 65.12 181 GLU A O 1
ATOM 1475 N N . SER A 1 182 ? -16.514 11.609 27.067 1.00 66.06 182 SER A N 1
ATOM 1476 C CA . SER A 1 182 ? -16.320 12.269 25.770 1.00 66.06 182 SER A CA 1
ATOM 1477 C C . SER A 1 182 ? -16.614 11.373 24.553 1.00 66.06 182 SER A C 1
ATOM 1479 O O . SER A 1 182 ? -16.744 11.882 23.427 1.00 66.06 182 SER A O 1
ATOM 1481 N N . LEU A 1 183 ? -16.732 10.059 24.774 1.00 69.19 183 LEU A N 1
ATOM 1482 C CA . LEU A 1 183 ? -16.886 9.033 23.746 1.00 69.19 183 LEU A CA 1
ATOM 1483 C C . LEU A 1 183 ? -18.199 8.264 23.813 1.00 69.19 183 LEU A C 1
ATOM 1485 O O . LEU A 1 183 ? -18.445 7.584 22.828 1.00 69.19 183 LEU A O 1
ATOM 1489 N N . LEU A 1 184 ? -19.010 8.383 24.880 1.00 66.00 184 LEU A N 1
ATOM 1490 C CA . LEU A 1 184 ? -20.270 7.650 25.134 1.00 66.00 184 LEU A CA 1
ATOM 1491 C C . LEU A 1 184 ? -20.939 7.115 23.858 1.00 66.00 184 LEU A C 1
ATOM 1493 O O . LEU A 1 184 ? -21.800 7.753 23.246 1.00 66.00 184 LEU A O 1
ATOM 1497 N N . LEU A 1 185 ? -20.497 5.925 23.451 1.00 67.31 185 LEU A N 1
ATOM 1498 C CA . LEU A 1 185 ? -20.933 5.295 22.219 1.00 67.31 185 LEU A CA 1
ATOM 1499 C C . LEU A 1 185 ? -22.278 4.622 22.498 1.00 67.31 185 LEU A C 1
ATOM 1501 O O . LEU A 1 185 ? -22.367 3.816 23.431 1.00 67.31 185 LEU A O 1
ATOM 1505 N N . PRO A 1 186 ? -23.331 4.870 21.700 1.00 67.56 186 PRO A N 1
ATOM 1506 C CA . PRO A 1 186 ? -24.493 3.993 21.715 1.00 67.56 186 PRO A CA 1
ATOM 1507 C C . PRO A 1 186 ? -24.022 2.553 21.472 1.00 67.56 186 PRO A C 1
ATOM 1509 O O . PRO A 1 186 ? -23.174 2.332 20.605 1.00 67.56 186 PRO A O 1
ATOM 1512 N N . ARG A 1 187 ? -24.548 1.571 22.217 1.00 61.88 187 ARG A N 1
ATOM 1513 C CA . ARG A 1 187 ? -24.095 0.163 22.148 1.00 61.88 187 ARG A CA 1
ATOM 1514 C C . ARG A 1 187 ? -24.004 -0.376 20.715 1.00 61.88 187 ARG A C 1
ATOM 1516 O O . ARG A 1 187 ? -23.056 -1.081 20.385 1.00 61.88 187 ARG A O 1
ATOM 1523 N N . ASP A 1 188 ? -24.921 0.053 19.858 1.00 68.62 188 ASP A N 1
ATOM 1524 C CA . ASP A 1 188 ? -25.056 -0.412 18.476 1.00 68.62 188 ASP A CA 1
ATOM 1525 C C . ASP A 1 188 ? -24.028 0.221 17.512 1.00 68.62 188 ASP A C 1
ATOM 1527 O O . ASP A 1 188 ? -23.977 -0.121 16.334 1.00 68.62 188 ASP A O 1
ATOM 1531 N N . THR A 1 189 ? -23.188 1.144 17.997 1.00 75.31 189 THR A N 1
ATOM 1532 C CA . THR A 1 189 ? -22.156 1.833 17.198 1.00 75.31 189 THR A CA 1
ATOM 1533 C C . THR A 1 189 ? -20.762 1.240 17.366 1.00 75.31 189 THR A C 1
ATOM 1535 O O . THR A 1 189 ? -19.874 1.554 16.574 1.00 75.31 189 THR A O 1
ATOM 1538 N N . PHE A 1 190 ? -20.546 0.359 18.352 1.00 79.75 190 PHE A N 1
ATOM 1539 C CA . PHE A 1 190 ? -19.217 -0.197 18.610 1.00 79.75 190 PHE A CA 1
ATOM 1540 C C . PHE A 1 190 ? -18.673 -0.971 17.412 1.00 79.75 190 PHE A C 1
ATOM 1542 O O . PHE A 1 190 ? -17.540 -0.733 17.009 1.00 79.75 190 PHE A O 1
ATOM 1549 N N . ASP A 1 191 ? -19.459 -1.879 16.828 1.00 79.75 191 ASP A N 1
ATOM 1550 C CA . ASP A 1 191 ? -18.983 -2.689 15.702 1.00 79.75 191 ASP A CA 1
ATOM 1551 C C . ASP A 1 191 ? -18.678 -1.807 14.480 1.00 79.75 191 ASP A C 1
ATOM 1553 O O . ASP A 1 191 ? -17.732 -2.074 13.738 1.00 79.75 191 ASP A O 1
ATOM 1557 N N . ALA A 1 192 ? -19.406 -0.695 14.329 1.00 77.00 192 ALA A N 1
ATOM 1558 C CA . ALA A 1 192 ? -19.139 0.293 13.296 1.00 77.00 192 ALA A CA 1
ATOM 1559 C C . ALA A 1 192 ? -17.820 1.039 13.513 1.00 77.00 192 ALA A C 1
ATOM 1561 O O . ALA A 1 192 ? -17.006 1.155 12.593 1.00 77.00 192 ALA A O 1
ATOM 1562 N N . VAL A 1 193 ? -17.577 1.490 14.743 1.00 79.38 193 VAL A N 1
ATOM 1563 C CA . VAL A 1 193 ? -16.321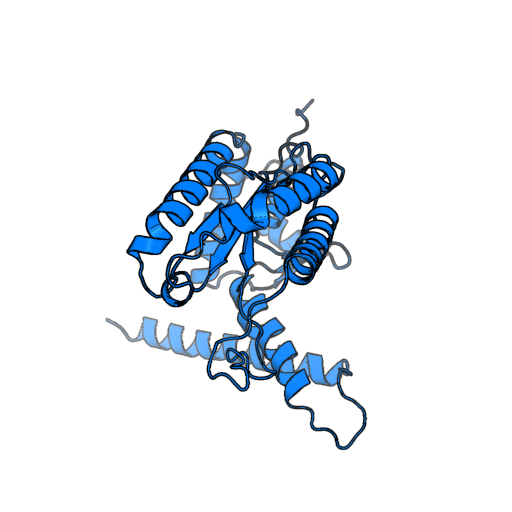 2.131 15.145 1.00 79.38 193 VAL A CA 1
ATOM 1564 C C . VAL A 1 193 ? -15.152 1.151 15.044 1.00 79.38 193 VAL A C 1
ATOM 1566 O O . VAL A 1 193 ? -14.114 1.498 14.494 1.00 79.38 193 VAL A O 1
ATOM 1569 N N . ALA A 1 194 ? -15.310 -0.088 15.505 1.00 81.38 194 ALA A N 1
ATOM 1570 C CA . ALA A 1 194 ? -14.279 -1.115 15.414 1.00 81.38 194 ALA A CA 1
ATOM 1571 C C . ALA A 1 194 ? -13.916 -1.404 13.952 1.00 81.38 194 ALA A C 1
ATOM 1573 O O . ALA A 1 194 ? -12.737 -1.398 13.606 1.00 81.38 194 ALA A O 1
ATOM 1574 N N . LYS A 1 195 ? -14.912 -1.569 13.072 1.00 79.31 195 LYS A N 1
ATOM 1575 C CA . LYS A 1 195 ? -14.689 -1.743 11.629 1.00 79.31 195 LYS A CA 1
ATOM 1576 C C . LYS A 1 195 ? -13.971 -0.538 11.017 1.00 79.31 195 LYS A C 1
ATOM 1578 O O . LYS A 1 195 ? -13.041 -0.713 10.238 1.00 79.31 195 LYS A O 1
ATOM 1583 N N . CYS A 1 196 ? -14.364 0.674 11.401 1.00 78.25 196 CYS A N 1
ATOM 1584 C CA . CYS A 1 196 ? -13.717 1.914 10.976 1.00 78.25 196 CYS A CA 1
ATOM 1585 C C . CYS A 1 196 ? -12.229 1.943 11.361 1.00 78.25 196 CYS A C 1
ATOM 1587 O O . CYS A 1 196 ? -11.391 2.156 10.490 1.00 78.25 196 CYS A O 1
ATOM 1589 N N . LEU A 1 197 ? -11.904 1.651 12.628 1.00 82.06 197 LEU A N 1
ATOM 1590 C CA . LEU A 1 197 ? -10.533 1.630 13.156 1.00 82.06 197 LEU A CA 1
ATOM 1591 C C . LEU A 1 197 ? -9.671 0.517 12.542 1.00 82.06 197 LEU A C 1
ATOM 1593 O O . LEU A 1 197 ? -8.475 0.707 12.329 1.00 82.06 197 LEU A O 1
ATOM 1597 N N . VAL A 1 198 ? -10.264 -0.646 12.253 1.00 82.88 198 VAL A N 1
ATOM 1598 C CA . VAL A 1 198 ? -9.586 -1.731 11.526 1.00 82.88 198 VAL A CA 1
ATOM 1599 C C . VAL A 1 198 ? -9.254 -1.285 10.104 1.00 82.88 198 VAL A C 1
ATOM 1601 O O . VAL A 1 198 ? -8.122 -1.452 9.656 1.00 82.88 198 VAL A O 1
ATOM 1604 N N . ASN A 1 199 ? -10.211 -0.672 9.406 1.00 76.50 199 ASN A N 1
ATOM 1605 C CA . ASN A 1 199 ? -10.035 -0.237 8.022 1.00 76.50 199 ASN A CA 1
ATOM 1606 C C . ASN A 1 199 ? -9.014 0.903 7.879 1.00 76.50 199 ASN A C 1
ATOM 1608 O O . ASN A 1 199 ? -8.315 0.973 6.870 1.00 76.50 199 ASN A O 1
ATOM 1612 N N . SER A 1 200 ? -8.901 1.786 8.873 1.00 73.31 200 SER A N 1
ATOM 1613 C CA . SER A 1 200 ? -7.867 2.828 8.920 1.00 73.31 200 SER A CA 1
ATOM 1614 C C . SER A 1 200 ? -6.510 2.333 9.427 1.00 73.31 200 SER A C 1
ATOM 1616 O O . SER A 1 200 ? -5.543 3.091 9.379 1.00 73.31 200 SER A O 1
ATOM 1618 N N . GLY A 1 201 ? -6.417 1.084 9.896 1.00 79.81 201 GLY A N 1
ATOM 1619 C CA . GLY A 1 201 ? -5.190 0.518 10.455 1.00 79.81 201 GLY A CA 1
ATOM 1620 C C . GLY A 1 201 ? -4.818 1.074 11.833 1.00 79.81 201 GLY A C 1
ATOM 1621 O O . GLY A 1 201 ? -3.670 0.935 12.249 1.00 79.81 201 GLY A O 1
ATOM 1622 N N . ASP A 1 202 ? -5.769 1.687 12.540 1.00 83.56 202 ASP A N 1
ATOM 1623 C CA . ASP A 1 202 ? -5.572 2.179 13.909 1.00 83.56 202 ASP A CA 1
ATOM 1624 C C . ASP A 1 202 ? -5.497 1.025 14.917 1.00 83.56 202 ASP A C 1
ATOM 1626 O O . ASP A 1 202 ? -4.827 1.128 15.943 1.00 83.56 202 ASP A O 1
ATOM 1630 N N . ILE A 1 203 ? -6.182 -0.083 14.618 1.00 87.94 203 ILE A N 1
ATOM 1631 C CA . ILE A 1 203 ? -6.141 -1.328 15.387 1.00 87.94 203 ILE A CA 1
ATOM 1632 C C . ILE A 1 203 ? -6.063 -2.534 14.445 1.00 87.94 203 ILE A C 1
ATOM 1634 O O . ILE A 1 203 ? -6.495 -2.470 13.296 1.00 87.94 203 ILE A O 1
ATOM 1638 N N . ILE A 1 204 ? -5.593 -3.673 14.954 1.00 88.38 204 ILE A N 1
ATOM 1639 C CA . ILE A 1 204 ? -5.788 -4.982 14.312 1.00 88.38 204 ILE A CA 1
ATOM 1640 C C . ILE A 1 204 ? -6.794 -5.761 15.148 1.00 88.38 204 ILE A C 1
ATOM 1642 O O . ILE A 1 204 ? -6.616 -5.897 16.359 1.00 88.38 204 ILE A O 1
ATOM 1646 N N . PHE A 1 205 ? -7.831 -6.297 14.508 1.00 86.62 205 PHE A N 1
ATOM 1647 C CA . PHE A 1 205 ? -8.841 -7.104 15.182 1.00 86.62 205 PHE A CA 1
ATOM 1648 C C . PHE A 1 205 ? -8.812 -8.555 14.702 1.00 86.62 205 PHE A C 1
ATOM 1650 O O . PHE A 1 205 ? -9.074 -8.847 13.535 1.00 86.62 205 PHE A O 1
ATOM 1657 N N . TYR A 1 206 ? -8.520 -9.470 15.623 1.00 85.69 206 TYR A N 1
ATOM 1658 C CA . TYR A 1 206 ? -8.545 -10.907 15.384 1.00 85.69 206 TYR A CA 1
ATOM 1659 C C . TYR A 1 206 ? -9.894 -11.474 15.815 1.00 85.69 206 TYR A C 1
ATOM 1661 O O . TYR A 1 206 ? -10.094 -11.823 16.978 1.00 85.69 206 TYR A O 1
ATOM 1669 N N . VAL A 1 207 ? -10.816 -11.576 14.855 1.00 79.38 207 VAL A N 1
ATOM 1670 C CA . VAL A 1 207 ? -12.207 -12.001 15.088 1.00 79.38 207 VAL A CA 1
ATOM 1671 C C . VAL A 1 207 ? -12.290 -13.360 15.792 1.00 79.38 207 VAL A C 1
ATOM 1673 O O . VAL A 1 207 ? -13.092 -13.520 16.702 1.00 79.38 207 VAL A O 1
ATOM 1676 N N . SER A 1 208 ? -11.437 -14.322 15.425 1.00 78.38 208 SER A N 1
ATOM 1677 C CA . SER A 1 208 ? -11.487 -15.701 15.940 1.00 78.38 208 SER A CA 1
ATOM 1678 C C . SER A 1 208 ? -11.200 -15.837 17.437 1.00 78.38 208 SER A C 1
ATOM 1680 O O . SER A 1 208 ? -11.615 -16.816 18.045 1.00 78.38 208 SER A O 1
ATOM 1682 N N . VAL A 1 209 ? -10.463 -14.888 18.016 1.00 83.56 209 VAL A N 1
ATOM 1683 C CA . VAL A 1 209 ? -10.044 -14.900 19.430 1.00 83.56 209 VAL A CA 1
ATOM 1684 C C . VAL A 1 209 ? -10.492 -13.643 20.178 1.00 83.56 209 VAL A C 1
ATOM 1686 O O . VAL A 1 209 ? -10.110 -13.430 21.325 1.00 83.56 209 VAL A O 1
ATOM 1689 N N . GLU A 1 210 ? -11.284 -12.793 19.520 1.00 87.75 210 GLU A N 1
ATOM 1690 C CA . GLU A 1 210 ? -11.773 -11.509 20.031 1.00 87.75 210 GLU A CA 1
ATOM 1691 C C . GLU A 1 210 ? -10.675 -10.609 20.626 1.00 87.75 210 GLU A C 1
ATOM 1693 O O . GLU A 1 210 ? -10.906 -9.873 21.591 1.00 87.75 210 GLU A O 1
ATOM 1698 N N . LEU A 1 211 ? -9.470 -10.653 20.050 1.00 87.69 211 LEU A N 1
ATOM 1699 C CA . LEU A 1 211 ? -8.339 -9.834 20.481 1.00 87.69 211 LEU A CA 1
ATOM 1700 C C . LEU A 1 211 ? -8.180 -8.606 19.594 1.00 87.69 211 LEU A C 1
ATOM 1702 O O . LEU A 1 211 ? -8.230 -8.683 18.366 1.00 87.69 211 LEU A O 1
ATOM 1706 N N . VAL A 1 212 ? -7.921 -7.478 20.241 1.00 88.00 212 VAL A N 1
ATOM 1707 C CA . VAL A 1 212 ? -7.590 -6.209 19.608 1.00 88.00 212 VAL A CA 1
ATOM 1708 C C . VAL A 1 212 ? -6.134 -5.886 19.908 1.00 88.00 212 VAL A C 1
ATOM 1710 O O . VAL A 1 212 ? -5.754 -5.700 21.065 1.00 88.00 212 VAL A O 1
ATOM 1713 N N . VAL A 1 213 ? -5.324 -5.765 18.862 1.00 88.38 213 VAL A N 1
ATOM 1714 C CA . VAL A 1 213 ? -4.013 -5.121 18.945 1.00 88.38 213 VAL A CA 1
ATOM 1715 C C . VAL A 1 213 ? -4.2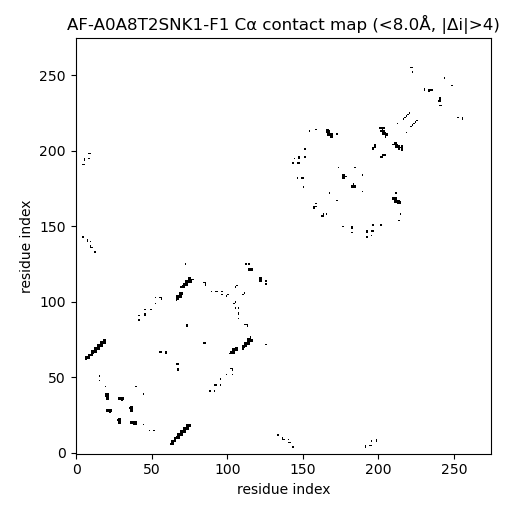26 -3.636 18.720 1.00 88.38 213 VAL A C 1
ATOM 1717 O O . VAL A 1 213 ? -4.583 -3.208 17.625 1.00 88.38 213 VAL A O 1
ATOM 1720 N N . ARG A 1 214 ? -4.003 -2.850 19.767 1.00 85.06 214 ARG A N 1
ATOM 1721 C CA . ARG A 1 214 ? -4.133 -1.394 19.719 1.00 85.06 214 ARG A CA 1
ATOM 1722 C C . ARG A 1 214 ? -2.827 -0.732 19.291 1.00 85.06 214 ARG A C 1
ATOM 1724 O O . ARG A 1 214 ? -2.829 0.248 18.564 1.00 85.06 214 ARG A O 1
ATOM 1731 N N . ASP A 1 215 ? -1.696 -1.253 19.757 1.00 83.12 215 ASP A N 1
ATOM 1732 C CA . ASP A 1 215 ? -0.383 -0.732 19.375 1.00 83.12 215 ASP A CA 1
ATOM 1733 C C . ASP A 1 215 ? 0.143 -1.458 18.130 1.00 83.12 215 ASP A C 1
ATOM 1735 O O . ASP A 1 215 ? 0.972 -2.371 18.209 1.00 83.12 215 ASP A O 1
ATOM 1739 N N . VAL A 1 216 ? -0.399 -1.063 16.975 1.00 84.62 216 VAL A N 1
ATOM 1740 C CA . VAL A 1 216 ? -0.090 -1.661 15.668 1.00 84.62 216 VAL A CA 1
ATOM 1741 C C . VAL A 1 216 ? 1.390 -1.494 15.309 1.00 84.62 216 VAL A C 1
ATOM 1743 O O . VAL A 1 216 ? 1.996 -2.419 14.768 1.00 84.62 216 VAL A O 1
ATOM 1746 N N . GLN A 1 217 ? 2.004 -0.358 15.660 1.00 82.56 217 GLN A N 1
ATOM 1747 C CA . GLN A 1 217 ? 3.423 -0.108 15.390 1.00 82.56 217 GLN A CA 1
ATOM 1748 C C . GLN A 1 217 ? 4.337 -1.012 16.211 1.00 82.56 217 GLN A C 1
ATOM 1750 O O . GLN A 1 217 ? 5.271 -1.593 15.659 1.00 82.56 217 GLN A O 1
ATOM 1755 N N . TRP A 1 218 ? 4.087 -1.159 17.514 1.00 83.50 218 TRP A N 1
ATOM 1756 C CA . TRP A 1 218 ? 4.848 -2.097 18.338 1.00 83.50 218 TRP A CA 1
ATOM 1757 C C . TRP A 1 218 ? 4.669 -3.532 17.849 1.00 83.50 218 TRP A C 1
ATOM 1759 O O . TRP A 1 218 ? 5.654 -4.254 17.716 1.00 83.50 218 TRP A O 1
ATOM 1769 N N . PHE A 1 219 ? 3.437 -3.941 17.546 1.00 85.31 219 PHE A N 1
ATOM 1770 C CA . PHE A 1 219 ? 3.172 -5.298 17.081 1.00 85.31 219 PHE A CA 1
ATOM 1771 C C . PHE A 1 219 ? 3.881 -5.589 15.752 1.00 85.31 219 PHE A C 1
ATOM 1773 O O . PHE A 1 219 ? 4.567 -6.599 15.634 1.00 85.31 219 PHE A O 1
ATOM 1780 N N . GLY A 1 220 ? 3.782 -4.688 14.773 1.00 83.75 220 GLY A N 1
ATOM 1781 C CA . GLY A 1 220 ? 4.438 -4.850 13.475 1.00 83.75 220 GLY A CA 1
ATOM 1782 C C . GLY A 1 220 ? 5.966 -4.776 13.551 1.00 83.75 220 GLY A C 1
ATOM 1783 O O . GLY A 1 220 ? 6.658 -5.645 13.033 1.00 83.75 220 GLY A O 1
ATOM 1784 N N . ASN A 1 221 ? 6.513 -3.758 14.216 1.00 82.44 221 ASN A N 1
ATOM 1785 C CA . ASN A 1 221 ? 7.956 -3.506 14.183 1.00 82.44 221 ASN A CA 1
ATOM 1786 C C . ASN A 1 221 ? 8.748 -4.368 15.166 1.00 82.44 221 ASN A C 1
ATOM 1788 O O . ASN A 1 221 ? 9.911 -4.656 14.901 1.00 82.44 221 ASN A O 1
ATOM 1792 N N . LYS A 1 222 ? 8.159 -4.718 16.315 1.00 80.31 222 LYS A N 1
ATOM 1793 C CA . LYS A 1 222 ? 8.807 -5.569 17.319 1.00 80.31 222 LYS A CA 1
ATOM 1794 C C . LYS A 1 222 ? 8.385 -7.006 17.131 1.00 80.31 222 LYS A C 1
ATOM 1796 O O . LYS A 1 222 ? 9.153 -7.778 16.593 1.00 80.31 222 LYS A O 1
ATOM 1801 N N . ILE A 1 223 ? 7.138 -7.345 17.444 1.00 81.88 223 ILE A N 1
ATOM 1802 C CA . ILE A 1 223 ? 6.720 -8.753 17.453 1.00 81.88 223 ILE A CA 1
ATOM 1803 C C . ILE A 1 223 ? 6.875 -9.404 16.073 1.00 81.88 223 ILE A C 1
ATOM 1805 O O . ILE A 1 223 ? 7.575 -10.403 15.942 1.00 81.88 223 ILE A O 1
ATOM 1809 N N . MET A 1 224 ? 6.277 -8.829 15.027 1.00 81.94 224 MET A N 1
ATOM 1810 C CA . MET A 1 224 ? 6.375 -9.404 13.682 1.00 81.94 224 MET A CA 1
ATOM 1811 C C . MET A 1 224 ? 7.788 -9.279 13.102 1.00 81.94 224 MET A C 1
ATOM 1813 O O . MET A 1 224 ? 8.257 -10.211 12.455 1.00 81.94 224 MET A O 1
ATOM 1817 N N . GLY A 1 225 ? 8.478 -8.161 13.346 1.00 81.00 225 GLY A N 1
ATOM 1818 C CA . GLY A 1 225 ? 9.867 -7.968 12.921 1.00 81.00 225 GLY A CA 1
ATOM 1819 C C . GLY A 1 225 ? 10.812 -9.014 13.515 1.00 81.00 225 GLY A C 1
ATOM 1820 O O . GLY A 1 225 ? 11.567 -9.652 12.783 1.00 81.00 225 GLY A O 1
ATOM 1821 N N . ASP A 1 226 ? 10.718 -9.244 14.821 1.00 75.44 226 ASP A N 1
ATOM 1822 C CA . ASP A 1 226 ? 11.550 -10.198 15.548 1.00 75.44 226 ASP A CA 1
ATOM 1823 C C . ASP A 1 226 ? 11.214 -11.639 15.142 1.00 75.44 226 ASP A C 1
ATOM 1825 O O . ASP A 1 226 ? 12.129 -12.427 14.923 1.00 75.44 226 ASP A O 1
ATOM 1829 N N . LEU A 1 227 ? 9.941 -11.975 14.896 1.00 76.50 227 LEU A N 1
ATOM 1830 C CA . LEU A 1 227 ? 9.563 -13.281 14.331 1.00 76.50 227 LEU A CA 1
ATOM 1831 C C . LEU A 1 227 ? 10.159 -13.520 12.938 1.00 76.50 227 LEU A C 1
ATOM 1833 O O . LEU A 1 227 ? 10.633 -14.619 12.641 1.00 76.50 227 LEU A O 1
ATOM 1837 N N . LEU A 1 228 ? 10.161 -12.497 12.082 1.00 73.81 228 LEU A N 1
ATOM 1838 C CA . LEU A 1 228 ? 10.770 -12.585 10.755 1.00 73.81 228 LEU A CA 1
ATOM 1839 C C . LEU A 1 228 ? 12.294 -12.740 10.846 1.00 73.81 228 LEU A C 1
ATOM 1841 O O . LEU A 1 228 ? 12.859 -13.536 10.100 1.00 73.81 228 LEU A O 1
ATOM 1845 N N . HIS A 1 229 ? 12.956 -12.030 11.763 1.00 70.38 229 HIS A N 1
ATOM 1846 C CA . HIS A 1 229 ? 14.403 -12.133 11.972 1.00 70.38 229 HIS A CA 1
ATOM 1847 C C . HIS A 1 229 ? 14.827 -13.441 12.644 1.00 70.38 229 HIS A C 1
ATOM 1849 O O . HIS A 1 229 ? 15.841 -14.018 12.253 1.00 70.38 229 HIS A O 1
ATOM 1855 N N . PHE A 1 230 ? 14.045 -13.943 13.598 1.00 64.31 230 PHE A N 1
ATOM 1856 C CA . PHE A 1 230 ? 14.292 -15.219 14.265 1.00 64.31 230 PHE A CA 1
ATOM 1857 C C . PHE A 1 230 ? 14.318 -16.368 13.252 1.00 64.31 230 PHE A C 1
ATOM 1859 O O . PHE A 1 230 ? 15.241 -17.179 13.240 1.00 64.31 230 PHE A O 1
ATOM 1866 N N . ASN A 1 231 ? 13.378 -16.359 12.301 1.00 56.34 231 ASN A N 1
ATOM 1867 C CA . ASN A 1 231 ? 13.321 -17.347 11.224 1.00 56.34 231 ASN A CA 1
ATOM 1868 C C . ASN A 1 231 ? 14.531 -17.289 10.262 1.00 56.34 231 ASN A C 1
ATOM 1870 O O . ASN A 1 231 ? 14.807 -18.247 9.542 1.00 56.34 231 ASN A O 1
ATOM 1874 N N . VAL A 1 232 ? 15.262 -16.168 10.237 1.00 54.44 232 VAL A N 1
ATOM 1875 C CA . VAL A 1 232 ? 16.495 -15.999 9.448 1.00 54.44 232 VAL A CA 1
ATOM 1876 C C . VAL A 1 232 ? 17.732 -16.492 10.213 1.00 54.44 232 VAL A C 1
ATOM 1878 O O . VAL A 1 232 ? 18.702 -16.891 9.575 1.00 54.44 232 VAL A O 1
ATOM 1881 N N . GLN A 1 233 ? 17.704 -16.490 11.551 1.00 51.06 233 GLN A N 1
ATOM 1882 C CA . GLN A 1 233 ? 18.842 -16.848 12.412 1.00 51.06 233 GLN A CA 1
ATOM 1883 C C . GLN A 1 233 ? 18.898 -18.329 12.818 1.00 51.06 233 GLN A C 1
ATOM 1885 O O . GLN A 1 233 ? 19.956 -18.792 13.238 1.00 51.06 233 GLN A O 1
ATOM 1890 N N . CYS A 1 234 ? 17.807 -19.091 12.691 1.00 50.66 234 CYS A N 1
ATOM 1891 C CA . CYS A 1 234 ? 17.851 -20.546 12.854 1.00 50.66 234 CYS A CA 1
ATOM 1892 C C . CYS A 1 234 ? 18.663 -21.181 11.706 1.00 50.66 234 CYS A C 1
ATOM 1894 O O . CYS A 1 234 ? 18.166 -21.413 10.597 1.00 50.66 234 CYS A O 1
ATOM 1896 N N . ASP A 1 235 ? 19.948 -21.404 11.976 1.00 42.69 235 ASP A N 1
ATOM 1897 C CA . ASP A 1 235 ? 20.924 -21.947 11.040 1.00 42.69 235 ASP A CA 1
ATOM 1898 C C . ASP A 1 235 ? 20.607 -23.378 10.576 1.00 42.69 235 ASP A C 1
ATOM 1900 O O . ASP A 1 235 ? 19.910 -24.168 11.207 1.00 42.69 235 ASP A O 1
ATOM 1904 N N . ALA A 1 236 ? 21.144 -23.686 9.398 1.00 46.19 236 ALA A N 1
ATOM 1905 C CA . ALA A 1 236 ? 20.845 -24.816 8.524 1.00 46.19 236 ALA A CA 1
ATOM 1906 C C . ALA A 1 236 ? 21.291 -26.214 9.011 1.00 46.19 236 ALA A C 1
ATOM 1908 O O . ALA A 1 236 ? 21.503 -27.091 8.174 1.00 46.19 236 ALA A O 1
ATOM 1909 N N . SER A 1 237 ? 21.442 -26.449 10.314 1.00 48.78 237 SER A N 1
ATOM 1910 C CA . SER A 1 237 ? 21.961 -27.718 10.848 1.00 48.78 237 SER A CA 1
ATOM 1911 C C . SER A 1 237 ? 20.900 -28.743 11.264 1.00 48.78 237 SER A C 1
ATOM 1913 O O . SER A 1 237 ? 21.260 -29.908 11.395 1.00 48.78 237 SER A O 1
ATOM 1915 N N . ASP A 1 238 ? 19.621 -28.370 11.417 1.00 49.19 238 ASP A N 1
ATOM 1916 C CA . ASP A 1 238 ? 18.598 -29.286 11.974 1.00 49.19 238 ASP A CA 1
ATOM 1917 C C . ASP A 1 238 ? 17.298 -29.412 11.149 1.00 49.19 238 ASP A C 1
ATOM 1919 O O . ASP A 1 238 ? 16.284 -29.920 11.610 1.00 49.19 238 ASP A O 1
ATOM 1923 N N . GLY A 1 239 ? 17.273 -28.929 9.901 1.00 51.25 239 GLY A N 1
ATOM 1924 C CA . GLY A 1 239 ? 16.098 -29.086 9.021 1.00 51.25 239 GLY A CA 1
ATOM 1925 C C . GLY A 1 239 ? 14.811 -28.372 9.482 1.00 51.25 239 GLY A C 1
ATOM 1926 O O . GLY A 1 239 ? 13.803 -28.427 8.784 1.00 51.25 239 GLY A O 1
ATOM 1927 N N . SER A 1 240 ? 14.846 -27.648 10.602 1.00 54.94 240 SER A N 1
ATOM 1928 C CA . SER A 1 240 ? 13.723 -26.964 11.259 1.00 54.94 240 SER A CA 1
ATOM 1929 C C . SER A 1 240 ? 13.562 -25.492 10.848 1.00 54.94 240 SER A C 1
ATOM 1931 O O . SER A 1 240 ? 12.999 -24.683 11.584 1.00 54.94 240 SER A O 1
ATOM 1933 N N . LYS A 1 241 ? 14.021 -25.109 9.648 1.00 55.22 241 LYS A N 1
ATOM 1934 C CA . LYS A 1 241 ? 13.789 -23.752 9.126 1.00 55.22 241 LYS A CA 1
ATOM 1935 C C . LYS A 1 241 ? 12.287 -23.507 8.961 1.00 55.22 241 LYS A C 1
ATOM 1937 O O . LYS A 1 241 ? 11.622 -24.229 8.222 1.00 55.22 241 LYS A O 1
ATOM 1942 N N . GLY A 1 242 ? 11.760 -22.475 9.619 1.00 57.53 242 GLY A N 1
ATOM 1943 C CA . GLY A 1 242 ? 10.341 -22.110 9.548 1.00 57.53 242 GLY A CA 1
ATOM 1944 C C . GLY A 1 242 ? 9.424 -22.786 10.564 1.00 57.53 242 GLY A C 1
ATOM 1945 O O . GLY A 1 242 ? 8.220 -22.539 10.507 1.00 57.53 242 GLY A O 1
ATOM 1946 N N . VAL A 1 243 ? 9.942 -23.607 11.484 1.00 62.59 243 VAL A N 1
ATOM 1947 C CA . VAL A 1 243 ? 9.125 -24.258 12.519 1.00 62.59 243 VAL A CA 1
ATOM 1948 C C . VAL A 1 243 ? 9.291 -23.527 13.844 1.00 62.59 243 VAL A C 1
ATOM 1950 O O . VAL A 1 243 ? 10.372 -23.505 14.421 1.00 62.59 243 VAL A O 1
ATOM 1953 N N . PHE A 1 244 ? 8.196 -22.955 14.341 1.00 63.72 244 PHE A N 1
ATOM 1954 C CA . PHE A 1 244 ? 8.124 -22.393 15.685 1.00 63.72 244 PHE A CA 1
ATOM 1955 C C . PHE A 1 244 ? 7.427 -23.386 16.601 1.00 63.72 244 PHE A C 1
ATOM 1957 O O . PHE A 1 244 ? 6.298 -23.801 16.318 1.00 63.72 244 PHE A O 1
ATOM 1964 N N . THR A 1 245 ? 8.051 -23.734 17.725 1.00 71.38 245 THR A N 1
ATOM 1965 C CA . THR A 1 245 ? 7.291 -24.362 18.804 1.00 71.38 245 THR A CA 1
ATOM 1966 C C . THR A 1 245 ? 6.510 -23.289 19.564 1.00 71.38 245 THR A C 1
ATOM 1968 O O . THR A 1 245 ? 6.894 -22.118 19.615 1.00 71.38 245 THR A O 1
ATOM 1971 N N . ALA A 1 246 ? 5.402 -23.683 20.193 1.00 69.88 246 ALA A N 1
ATOM 1972 C CA . ALA A 1 246 ? 4.647 -22.783 21.065 1.00 69.88 246 ALA A CA 1
ATOM 1973 C C . ALA A 1 246 ? 5.514 -22.221 22.213 1.00 69.88 246 ALA A C 1
ATOM 1975 O O . ALA A 1 246 ? 5.265 -21.115 22.685 1.00 69.88 246 ALA A O 1
ATOM 1976 N N . VAL A 1 247 ? 6.545 -22.965 22.630 1.00 72.00 247 VAL A N 1
ATOM 1977 C CA . VAL A 1 247 ? 7.479 -22.582 23.696 1.00 72.00 247 VAL A CA 1
ATOM 1978 C C . VAL A 1 247 ? 8.424 -21.475 23.232 1.00 72.00 247 VAL A C 1
ATOM 1980 O O . VAL A 1 247 ? 8.589 -20.485 23.944 1.00 72.00 247 VAL A O 1
ATOM 1983 N N . ASP A 1 248 ? 8.989 -21.597 22.028 1.00 68.62 248 ASP A N 1
ATOM 1984 C CA . ASP A 1 248 ? 9.874 -20.571 21.456 1.00 68.62 248 ASP A CA 1
ATOM 1985 C C . ASP A 1 248 ? 9.130 -19.246 21.280 1.00 68.62 248 ASP A C 1
ATOM 1987 O O . ASP A 1 248 ? 9.632 -18.177 21.637 1.00 68.62 248 ASP A O 1
ATOM 1991 N N . LEU A 1 249 ? 7.884 -19.328 20.800 1.00 68.81 249 LEU A N 1
ATOM 1992 C CA . LEU A 1 249 ? 7.019 -18.166 20.645 1.00 68.81 249 LEU A CA 1
ATOM 1993 C C . LEU A 1 249 ? 6.668 -17.536 22.000 1.00 68.81 249 LEU A C 1
ATOM 1995 O O . LEU A 1 249 ? 6.736 -16.316 22.139 1.00 68.81 249 LEU A O 1
ATOM 1999 N N . ALA A 1 250 ? 6.317 -18.345 23.004 1.00 70.81 250 ALA A N 1
ATOM 2000 C CA . ALA A 1 250 ? 5.999 -17.850 24.342 1.00 70.81 250 ALA A CA 1
ATOM 2001 C C . ALA A 1 250 ? 7.188 -17.111 24.969 1.00 70.81 250 ALA A C 1
ATOM 2003 O O . ALA A 1 250 ? 7.017 -16.005 25.477 1.00 70.81 250 ALA A O 1
ATOM 2004 N N . LYS A 1 251 ? 8.398 -17.668 24.857 1.00 72.31 251 LYS A N 1
ATOM 2005 C CA . LYS A 1 251 ? 9.619 -17.055 25.388 1.00 72.31 251 LYS A CA 1
ATOM 2006 C C . LYS A 1 251 ? 9.920 -15.707 24.729 1.00 72.31 251 LYS A C 1
ATOM 2008 O O . LYS A 1 251 ? 10.154 -14.725 25.432 1.00 72.31 251 LYS A O 1
ATOM 2013 N N . LEU A 1 252 ? 9.848 -15.637 23.397 1.00 70.06 252 LEU A N 1
ATOM 2014 C CA . LEU A 1 252 ? 10.051 -14.394 22.646 1.00 70.06 252 LEU A CA 1
ATOM 2015 C C . LEU A 1 252 ? 9.024 -13.326 23.054 1.00 70.06 252 LEU A C 1
ATOM 2017 O O . LEU A 1 252 ? 9.373 -12.178 23.338 1.00 70.06 252 LEU A O 1
ATOM 2021 N N . LEU A 1 253 ? 7.745 -13.704 23.140 1.00 69.00 253 LEU A N 1
ATOM 2022 C CA . LEU A 1 253 ? 6.681 -12.788 23.552 1.00 69.00 253 LEU A CA 1
ATOM 2023 C C . LEU A 1 253 ? 6.866 -12.305 24.999 1.00 69.00 253 LEU A C 1
ATOM 2025 O O . LEU A 1 253 ? 6.708 -11.111 25.267 1.00 69.00 253 LEU A O 1
ATOM 2029 N N . GLU A 1 254 ? 7.229 -13.192 25.927 1.00 71.44 254 GLU A N 1
ATOM 2030 C CA . GLU A 1 254 ? 7.496 -12.847 27.326 1.00 71.44 254 GLU A CA 1
ATOM 2031 C C . GLU A 1 254 ? 8.674 -11.881 27.471 1.00 71.44 254 GLU A C 1
ATOM 2033 O O . GLU A 1 254 ? 8.570 -10.897 28.210 1.00 71.44 254 GLU A O 1
ATOM 2038 N N . GLU A 1 255 ? 9.768 -12.102 26.742 1.00 74.06 255 GLU A N 1
ATOM 2039 C CA . GLU A 1 255 ? 10.926 -11.205 26.727 1.00 74.06 255 GLU A CA 1
ATOM 2040 C C . GLU A 1 255 ? 10.527 -9.787 26.295 1.00 74.06 255 GLU A C 1
ATOM 2042 O O . GLU A 1 255 ? 10.863 -8.815 26.980 1.00 74.06 255 GLU A O 1
ATOM 2047 N N . HIS A 1 256 ? 9.727 -9.640 25.237 1.00 67.94 256 HIS A N 1
ATOM 2048 C CA . HIS A 1 256 ? 9.268 -8.322 24.785 1.00 67.94 256 HIS A CA 1
ATOM 2049 C C . HIS A 1 256 ? 8.270 -7.662 25.734 1.00 67.94 256 HIS A C 1
ATOM 2051 O O . HIS A 1 256 ? 8.350 -6.451 25.976 1.00 67.94 256 HIS A O 1
ATOM 2057 N N . VAL A 1 257 ? 7.339 -8.431 26.302 1.00 65.94 257 VAL A N 1
ATOM 2058 C CA . VAL A 1 257 ? 6.406 -7.918 27.316 1.00 65.94 257 VAL A CA 1
ATOM 2059 C C . VAL A 1 257 ? 7.182 -7.424 28.544 1.00 65.94 257 VAL A C 1
ATOM 2061 O O . VAL A 1 257 ? 6.886 -6.346 29.071 1.00 65.94 257 VAL A O 1
ATOM 2064 N N . ASN A 1 258 ? 8.217 -8.150 28.970 1.00 66.44 258 ASN A N 1
ATOM 2065 C CA . ASN A 1 258 ? 9.046 -7.799 30.124 1.00 66.44 258 ASN A CA 1
ATOM 2066 C C . ASN A 1 258 ? 10.006 -6.630 29.851 1.00 66.44 258 ASN A C 1
ATOM 2068 O O . ASN A 1 258 ? 10.153 -5.751 30.707 1.00 66.44 258 ASN A O 1
ATOM 2072 N N . GLN A 1 259 ? 10.602 -6.543 28.659 1.00 65.62 259 GLN A N 1
ATOM 2073 C CA . GLN A 1 259 ? 11.387 -5.377 28.233 1.00 65.62 259 GLN A CA 1
ATOM 2074 C C . GLN A 1 259 ? 10.535 -4.108 28.243 1.00 65.62 259 GLN A C 1
ATOM 2076 O O . GLN A 1 259 ? 10.965 -3.070 28.750 1.00 65.62 259 GLN A O 1
ATOM 2081 N N . ARG A 1 260 ? 9.290 -4.200 27.760 1.00 63.09 260 ARG A N 1
ATOM 2082 C CA . ARG A 1 260 ? 8.355 -3.074 27.772 1.00 63.09 260 ARG A CA 1
ATOM 2083 C C . ARG A 1 260 ? 8.017 -2.654 29.203 1.00 63.09 260 ARG A C 1
ATOM 2085 O O . ARG A 1 260 ? 8.144 -1.478 29.520 1.00 63.09 260 ARG A O 1
ATOM 2092 N N . LYS A 1 261 ? 7.703 -3.596 30.101 1.00 62.91 261 LYS A N 1
ATOM 2093 C CA . LYS A 1 261 ? 7.494 -3.312 31.540 1.00 62.91 261 LYS A CA 1
ATOM 2094 C C . LYS A 1 261 ? 8.714 -2.653 32.202 1.00 62.91 261 LYS A C 1
ATOM 2096 O O . LYS A 1 261 ? 8.556 -1.739 33.010 1.00 62.91 261 LYS A O 1
ATOM 2101 N N . THR A 1 262 ? 9.926 -3.079 31.853 1.00 59.66 262 THR A N 1
ATOM 2102 C CA . THR A 1 262 ? 11.175 -2.548 32.431 1.00 59.66 262 THR A CA 1
ATOM 2103 C C . THR A 1 262 ? 11.511 -1.148 31.911 1.00 59.66 262 THR A C 1
ATOM 2105 O O . THR A 1 262 ? 11.845 -0.266 32.702 1.00 59.66 262 THR A O 1
ATOM 2108 N N . SER A 1 263 ? 11.338 -0.900 30.608 1.00 57.50 263 SER A N 1
ATOM 2109 C CA . SER A 1 263 ? 11.478 0.436 30.010 1.00 57.50 263 SER A CA 1
ATOM 2110 C C . SER A 1 263 ? 10.452 1.434 30.564 1.00 57.50 263 SER A C 1
ATOM 2112 O O . SER A 1 263 ? 10.726 2.629 30.641 1.00 57.50 263 SER A O 1
ATOM 2114 N N . LEU A 1 264 ? 9.279 0.948 30.977 1.00 52.59 264 LEU A N 1
ATOM 2115 C CA . LEU A 1 264 ? 8.251 1.756 31.634 1.00 52.59 264 LEU A CA 1
ATOM 2116 C C . LEU A 1 264 ? 8.671 2.153 33.053 1.00 52.59 264 LEU A C 1
ATOM 2118 O O . LEU A 1 264 ? 8.580 3.325 33.413 1.00 52.59 264 LEU A O 1
ATOM 2122 N N . ARG A 1 265 ? 9.199 1.210 33.844 1.00 51.94 265 ARG A N 1
ATOM 2123 C CA . ARG A 1 265 ? 9.702 1.502 35.197 1.00 51.94 265 ARG A CA 1
ATOM 2124 C C . ARG A 1 265 ? 10.828 2.539 35.184 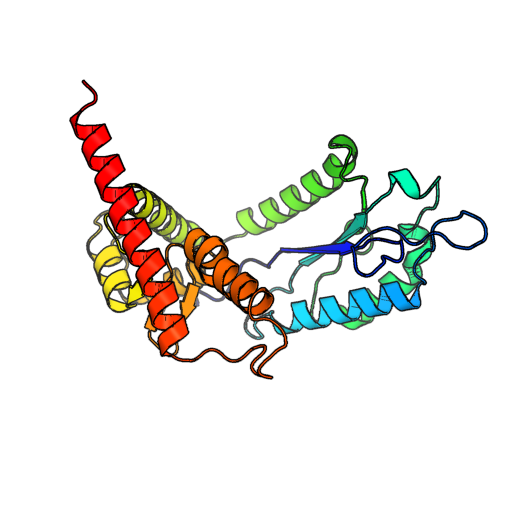1.00 51.94 265 ARG A C 1
ATOM 2126 O O . ARG A 1 265 ? 10.826 3.441 36.014 1.00 51.94 265 ARG A O 1
ATOM 2133 N N . SER A 1 266 ? 11.753 2.465 34.227 1.00 47.91 266 SER A N 1
ATOM 2134 C CA . SER A 1 266 ? 12.866 3.420 34.136 1.00 47.91 266 SER A CA 1
ATOM 2135 C C . SER A 1 266 ? 12.446 4.824 33.676 1.00 47.91 266 SER A C 1
ATOM 2137 O O . SER A 1 266 ? 13.065 5.804 34.091 1.00 47.91 266 SER A O 1
ATOM 2139 N N . MET A 1 267 ? 11.384 4.953 32.869 1.00 48.31 267 MET A N 1
ATOM 2140 C CA . MET A 1 267 ? 10.821 6.256 32.487 1.00 48.31 267 MET A CA 1
ATOM 2141 C C . MET A 1 267 ? 10.013 6.912 33.613 1.00 48.31 267 MET A C 1
ATOM 2143 O O . MET A 1 267 ? 10.139 8.120 33.804 1.00 48.31 267 MET A O 1
ATOM 2147 N N . PHE A 1 268 ? 9.232 6.144 34.381 1.00 44.62 268 PHE A N 1
ATOM 2148 C CA . PHE A 1 268 ? 8.497 6.678 35.537 1.00 44.62 268 PHE A CA 1
ATOM 2149 C C . PHE A 1 268 ? 9.444 7.199 36.626 1.00 44.62 268 PHE A C 1
ATOM 2151 O O . PHE A 1 268 ? 9.261 8.315 37.102 1.00 44.62 268 PHE A O 1
ATOM 2158 N N . ILE A 1 269 ? 10.529 6.471 36.918 1.00 49.38 269 ILE A N 1
ATOM 2159 C CA . ILE A 1 269 ? 11.559 6.917 37.872 1.00 49.38 269 ILE A CA 1
ATOM 2160 C C . ILE A 1 269 ? 12.231 8.226 37.412 1.00 49.38 269 ILE A C 1
ATOM 2162 O O . ILE A 1 269 ? 12.515 9.094 38.229 1.00 49.38 269 ILE A O 1
ATOM 2166 N N . ARG A 1 270 ? 12.449 8.428 36.102 1.00 45.19 270 ARG A N 1
ATOM 2167 C CA . ARG A 1 270 ? 13.008 9.695 35.582 1.00 45.19 270 ARG A CA 1
ATOM 2168 C C . ARG A 1 270 ? 12.041 10.878 35.669 1.00 45.19 270 ARG A C 1
ATOM 2170 O O . ARG A 1 270 ? 12.501 12.015 35.753 1.00 45.19 270 ARG A O 1
ATOM 2177 N N . ARG A 1 271 ? 10.729 10.627 35.631 1.00 39.88 271 ARG A N 1
ATOM 2178 C CA . ARG A 1 271 ? 9.693 11.668 35.722 1.00 39.88 271 ARG A CA 1
ATOM 2179 C C . ARG A 1 271 ? 9.467 12.148 37.158 1.00 39.88 271 ARG A C 1
ATOM 2181 O O . ARG A 1 271 ? 9.175 13.319 37.332 1.00 39.88 271 ARG A O 1
ATOM 2188 N N . GLU A 1 272 ? 9.665 11.289 38.160 1.00 42.31 272 GLU A N 1
ATOM 2189 C CA . GLU A 1 272 ? 9.635 11.681 39.583 1.00 42.31 272 GLU A CA 1
ATOM 2190 C C . GLU A 1 272 ? 10.919 12.387 40.058 1.00 42.31 272 GLU A C 1
ATOM 2192 O O . GLU A 1 272 ? 10.932 13.000 41.120 1.00 42.31 272 GLU A O 1
ATOM 2197 N N . LEU A 1 273 ? 11.997 12.326 39.268 1.00 44.44 273 LEU A N 1
ATOM 2198 C CA . LEU A 1 273 ? 13.301 12.925 39.582 1.00 44.44 273 LEU A CA 1
ATOM 2199 C C . LEU A 1 273 ? 13.629 14.177 38.748 1.00 44.44 273 LEU A C 1
ATOM 2201 O O . LEU A 1 273 ? 14.760 14.660 38.802 1.00 44.44 273 LEU A O 1
ATOM 2205 N N . SER A 1 274 ? 12.678 14.701 37.969 1.00 34.69 274 SER A N 1
ATOM 2206 C CA . SER A 1 274 ? 12.832 15.993 37.284 1.00 34.69 274 SER A CA 1
ATOM 2207 C C . SER A 1 274 ? 12.057 17.070 38.059 1.00 34.69 274 SER A C 1
ATOM 2209 O O . SER A 1 274 ? 10.857 16.874 38.248 1.00 34.69 274 SER A O 1
ATOM 2211 N N . PRO A 1 275 ? 12.719 18.141 38.543 1.00 42.38 275 PRO A N 1
ATOM 2212 C CA . PRO A 1 275 ? 12.082 19.217 39.307 1.00 42.38 275 PRO A CA 1
ATOM 2213 C C . PRO A 1 275 ? 11.089 20.045 38.482 1.00 42.38 275 PRO A C 1
ATOM 2215 O O . PRO A 1 275 ? 11.262 20.128 37.242 1.00 42.38 275 PRO A O 1
#

Solvent-accessible surface area (backbone atoms only — not comparable to full-atom values): 16056 Å² total; per-residue (Å²): 135,81,71,80,87,70,57,79,64,77,60,50,81,44,77,49,76,41,67,59,52,39,58,47,100,84,69,44,76,38,63,44,97,85,73,43,71,37,65,57,51,72,66,55,52,50,50,56,51,51,55,50,51,53,54,54,43,72,69,53,59,93,80,45,88,53,51,40,35,40,34,38,36,38,43,55,47,83,75,42,82,87,60,61,58,67,70,73,42,40,70,60,50,54,52,50,39,67,75,38,58,91,51,34,41,60,45,81,86,81,27,62,39,75,22,26,85,92,39,68,78,49,40,47,63,57,52,52,49,53,51,51,53,51,46,55,53,55,74,69,52,60,78,65,55,58,57,42,48,53,50,47,53,49,54,54,50,37,51,78,67,61,78,52,72,54,60,41,45,52,67,55,53,51,50,54,46,55,68,37,82,96,53,62,56,59,82,89,44,49,67,48,41,51,51,50,33,41,75,70,58,57,27,46,72,42,78,96,74,41,36,31,33,52,42,44,65,56,44,50,64,45,57,50,40,49,53,58,49,51,53,69,65,57,66,93,83,73,86,56,72,80,66,78,52,74,63,60,52,49,52,56,51,49,52,53,55,48,50,51,55,50,58,48,54,59,49,54,56,53,60,78,69,54,133